Protein AF-A0A0K9NJA9-F1 (afdb_monomer)

Structure (mmCIF, N/CA/C/O backbone):
data_AF-A0A0K9NJA9-F1
#
_entry.id   AF-A0A0K9NJA9-F1
#
loop_
_atom_site.group_PDB
_atom_site.id
_atom_site.type_symbol
_atom_site.label_atom_id
_atom_site.label_alt_id
_atom_site.label_comp_id
_atom_site.label_asym_id
_atom_site.label_entity_id
_atom_site.label_seq_id
_atom_site.pdbx_PDB_ins_code
_atom_site.Cartn_x
_atom_site.Cartn_y
_atom_site.Cartn_z
_atom_site.occupancy
_atom_site.B_iso_or_equiv
_atom_site.auth_seq_id
_atom_site.auth_comp_id
_atom_site.auth_asym_id
_atom_site.auth_atom_id
_atom_site.pdbx_PDB_model_num
ATOM 1 N N . MET A 1 1 ? 0.385 14.399 16.632 1.00 51.75 1 MET A N 1
ATOM 2 C CA . MET A 1 1 ? -0.435 15.074 15.600 1.00 51.75 1 MET A CA 1
ATOM 3 C C . MET A 1 1 ? -1.675 15.641 16.287 1.00 51.75 1 MET A C 1
ATOM 5 O O . MET A 1 1 ? -1.701 15.601 17.508 1.00 51.75 1 MET A O 1
ATOM 9 N N . LYS A 1 2 ? -2.602 16.281 15.565 1.00 57.72 2 LYS A N 1
ATOM 10 C CA . LYS A 1 2 ? -3.896 16.714 16.110 1.00 57.72 2 LYS A CA 1
ATOM 11 C C . LYS A 1 2 ? -4.986 15.968 15.336 1.00 57.72 2 LYS A C 1
ATOM 13 O O . LYS A 1 2 ? -5.328 16.394 14.236 1.00 57.72 2 LYS A O 1
ATOM 18 N N . TRP A 1 3 ? -5.529 14.876 15.873 1.00 59.22 3 TRP A N 1
ATOM 19 C CA . TRP A 1 3 ? -6.665 14.111 15.334 1.00 59.22 3 TRP A CA 1
ATOM 20 C C . TRP A 1 3 ? -7.877 15.009 15.048 1.00 59.22 3 TRP A C 1
ATOM 22 O O . TRP A 1 3 ? -8.711 14.702 14.203 1.00 59.22 3 TRP A O 1
ATOM 32 N N . THR A 1 4 ? -7.969 16.162 15.714 1.00 55.16 4 THR A N 1
ATOM 33 C CA . THR A 1 4 ? -8.964 17.201 15.414 1.00 55.16 4 THR A CA 1
ATOM 34 C C . THR A 1 4 ? -8.813 17.800 14.014 1.00 55.16 4 THR A C 1
ATOM 36 O O . THR A 1 4 ? -9.823 18.066 13.370 1.00 55.16 4 THR A O 1
ATOM 39 N N . ALA A 1 5 ? -7.587 17.962 13.507 1.00 64.50 5 ALA A N 1
ATOM 40 C CA . ALA A 1 5 ? -7.340 18.395 12.132 1.00 64.50 5 ALA A CA 1
ATOM 41 C C . ALA A 1 5 ? -7.709 17.298 11.124 1.00 64.50 5 ALA A C 1
ATOM 43 O O . ALA A 1 5 ? -8.231 17.604 10.063 1.00 64.50 5 ALA A O 1
ATOM 44 N N . LEU A 1 6 ? -7.515 16.030 11.489 1.00 57.69 6 LEU A N 1
ATOM 45 C CA . LEU A 1 6 ? -7.883 14.878 10.666 1.00 57.69 6 LEU A CA 1
ATOM 46 C C . LEU A 1 6 ? -9.401 14.713 10.558 1.00 57.69 6 LEU A C 1
ATOM 48 O O . LEU A 1 6 ? -9.909 14.555 9.459 1.00 57.69 6 LEU A O 1
ATOM 52 N N . LEU A 1 7 ? -10.150 14.825 11.661 1.00 63.78 7 LEU A N 1
ATOM 53 C CA . LEU A 1 7 ? -11.620 14.827 11.602 1.00 63.78 7 LEU A CA 1
ATOM 54 C C . LEU A 1 7 ? -12.170 16.030 10.822 1.00 63.78 7 LEU A C 1
ATOM 56 O O . LEU A 1 7 ? -13.222 15.934 10.191 1.00 63.78 7 LEU A O 1
ATOM 60 N N . LYS A 1 8 ? -11.463 17.164 10.864 1.00 67.06 8 LYS A N 1
ATOM 61 C CA . LYS A 1 8 ? -11.798 18.337 10.058 1.00 67.06 8 LYS A CA 1
ATOM 62 C C . LYS A 1 8 ? -11.533 18.087 8.568 1.00 67.06 8 LYS A C 1
ATOM 64 O O . LYS A 1 8 ? -12.418 18.374 7.772 1.00 67.06 8 LYS A O 1
ATOM 69 N N . ASP A 1 9 ? -10.390 17.498 8.220 1.00 54.97 9 ASP A N 1
ATOM 70 C CA . ASP A 1 9 ? -10.035 17.110 6.846 1.00 54.97 9 ASP A CA 1
ATOM 71 C C . ASP A 1 9 ? -11.007 16.062 6.288 1.00 54.97 9 ASP A C 1
ATOM 73 O O . ASP A 1 9 ? -11.453 16.192 5.156 1.00 54.97 9 ASP A O 1
ATOM 77 N N . ILE A 1 10 ? -11.453 15.105 7.118 1.00 60.22 10 ILE A N 1
ATOM 78 C CA . ILE A 1 10 ? -12.576 14.212 6.790 1.00 60.22 10 ILE A CA 1
ATOM 79 C C . ILE A 1 10 ? -13.780 15.070 6.420 1.00 60.22 10 ILE A C 1
ATOM 81 O O . ILE A 1 10 ? -14.223 15.042 5.283 1.00 60.22 10 ILE A O 1
ATOM 85 N N . LYS A 1 11 ? -14.283 15.903 7.334 1.00 58.34 11 LYS A N 1
ATOM 86 C CA . LYS A 1 11 ? -15.498 16.694 7.093 1.00 58.34 11 LYS A CA 1
ATOM 87 C C . LYS A 1 11 ? -15.419 17.581 5.838 1.00 58.34 11 LYS A C 1
ATOM 89 O O . LYS A 1 11 ? -16.437 17.754 5.172 1.00 58.34 11 LYS A O 1
ATOM 94 N N . GLU A 1 12 ? -14.247 18.132 5.530 1.00 61.47 12 GLU A N 1
ATOM 95 C CA . GLU A 1 12 ? -14.009 18.974 4.350 1.00 61.47 12 GLU A CA 1
ATOM 96 C C . GLU A 1 12 ? -13.893 18.153 3.055 1.00 61.47 12 GLU A C 1
ATOM 98 O O . GLU A 1 12 ? -14.432 18.573 2.032 1.00 61.47 12 GLU A O 1
ATOM 103 N N . LYS A 1 13 ? -13.285 16.961 3.098 1.00 47.88 13 LYS A N 1
ATOM 104 C CA . LYS A 1 13 ? -13.174 16.058 1.942 1.00 47.88 13 LYS A CA 1
ATOM 105 C C . LYS A 1 13 ? -14.438 15.231 1.670 1.00 47.88 13 LYS A C 1
ATOM 107 O O . LYS A 1 13 ? -14.650 14.865 0.520 1.00 47.88 13 LYS A O 1
ATOM 112 N N . VAL A 1 14 ? -15.302 14.968 2.666 1.00 55.50 14 VAL A N 1
ATOM 113 C CA . VAL A 1 14 ? -16.508 14.118 2.491 1.00 55.50 14 VAL A CA 1
ATOM 114 C C . VAL A 1 14 ? -17.810 14.860 2.151 1.00 55.50 14 VAL A C 1
ATOM 116 O O . VAL A 1 14 ? -18.866 14.236 2.137 1.00 55.50 14 VAL A O 1
ATOM 119 N N . GLY A 1 15 ? -17.795 16.168 1.872 1.00 47.62 15 GLY A N 1
ATOM 120 C CA . GLY A 1 15 ? -18.947 16.851 1.256 1.00 47.62 15 GLY A CA 1
ATOM 121 C C . GLY A 1 15 ? -20.317 16.627 1.926 1.00 47.62 15 GLY A C 1
ATOM 122 O O . GLY A 1 15 ? -21.329 16.544 1.233 1.00 47.62 15 GLY A O 1
ATOM 123 N N . LEU A 1 16 ? -20.388 16.533 3.259 1.00 38.56 16 LEU A N 1
ATOM 124 C CA . LEU A 1 16 ? -21.663 16.416 3.978 1.00 38.56 16 LEU A CA 1
ATOM 125 C C . LEU A 1 16 ? -22.345 17.790 4.052 1.00 38.56 16 LEU A C 1
ATOM 127 O O . LEU A 1 16 ? -22.215 18.517 5.039 1.00 38.56 16 LEU A O 1
ATOM 131 N N . THR A 1 17 ? -23.065 18.168 2.995 1.00 38.00 17 THR A N 1
ATOM 132 C CA . THR A 1 17 ? -24.038 19.267 3.077 1.00 38.00 17 THR A CA 1
ATOM 133 C C . THR A 1 17 ? -25.333 18.764 3.729 1.00 38.00 17 THR A C 1
ATOM 135 O O . THR A 1 17 ? -25.763 17.645 3.444 1.00 38.00 17 THR A O 1
ATOM 138 N N . PRO A 1 18 ? -25.984 19.547 4.612 1.00 37.72 18 PRO A N 1
ATOM 139 C CA . PRO A 1 18 ? -27.274 19.167 5.174 1.00 37.72 18 PRO A CA 1
ATOM 140 C C . PRO A 1 18 ? -28.340 19.236 4.075 1.00 37.72 18 PRO A C 1
ATOM 142 O O . PRO A 1 18 ? -28.613 20.314 3.546 1.00 37.72 18 PRO A O 1
ATOM 145 N N . ILE A 1 19 ? -28.958 18.103 3.741 1.00 30.98 19 ILE A N 1
ATOM 146 C CA . ILE A 1 19 ? -30.147 18.082 2.885 1.00 30.98 19 ILE A CA 1
ATOM 147 C C . ILE A 1 19 ? -31.301 18.696 3.682 1.00 30.98 19 ILE A C 1
ATOM 149 O O . ILE A 1 19 ? -31.795 18.114 4.648 1.00 30.98 19 ILE A O 1
ATOM 153 N N . GLN A 1 20 ? -31.717 19.896 3.278 1.00 29.89 20 GLN A N 1
ATOM 154 C CA . GLN A 1 20 ? -33.009 20.459 3.648 1.00 29.89 20 GLN A CA 1
ATOM 155 C C . GLN A 1 20 ? -34.121 19.648 2.978 1.00 29.89 20 GLN A C 1
ATOM 157 O O . GLN A 1 20 ? -34.153 19.475 1.762 1.00 29.89 20 GLN A O 1
ATOM 162 N N . SER A 1 21 ? -35.035 19.163 3.809 1.00 34.44 21 SER A N 1
ATOM 163 C CA . SER A 1 21 ? -36.308 18.555 3.440 1.00 34.44 21 SER A CA 1
ATOM 164 C C . SER A 1 21 ? -37.180 19.507 2.621 1.00 34.44 21 SER A C 1
ATOM 166 O O . SER A 1 21 ? -37.441 20.616 3.082 1.00 34.44 21 SER A O 1
ATOM 168 N N . ASN A 1 22 ? -37.731 19.030 1.505 1.00 30.08 22 ASN A N 1
ATOM 169 C CA . ASN A 1 22 ? -39.020 19.494 1.000 1.00 30.08 22 ASN A CA 1
ATOM 170 C C . ASN A 1 22 ? -39.830 18.297 0.487 1.00 30.08 22 ASN A C 1
ATOM 172 O O . ASN A 1 22 ? -39.355 17.503 -0.323 1.00 30.08 22 ASN A O 1
ATOM 176 N N . ASN A 1 23 ? -41.036 18.180 1.041 1.00 34.47 23 ASN A N 1
ATOM 177 C CA . ASN A 1 23 ? -42.095 17.261 0.645 1.00 34.47 23 ASN A CA 1
ATOM 178 C C . ASN A 1 23 ? -42.523 17.513 -0.803 1.00 34.47 23 ASN A C 1
ATOM 180 O O . ASN A 1 23 ? -42.615 18.668 -1.200 1.00 34.47 23 ASN A O 1
ATOM 184 N N . ASP A 1 24 ? -42.927 16.455 -1.507 1.00 29.47 24 ASP A N 1
ATOM 185 C CA . ASP A 1 24 ? -44.230 16.466 -2.171 1.00 29.47 24 ASP A CA 1
ATOM 186 C C . ASP A 1 24 ? -44.765 15.050 -2.418 1.00 29.47 24 ASP A C 1
ATOM 188 O O . ASP A 1 24 ? -44.066 14.117 -2.810 1.00 29.47 24 ASP A O 1
ATOM 192 N N . SER A 1 25 ? -46.047 14.915 -2.108 1.00 35.53 25 SER A N 1
ATOM 193 C CA . SER A 1 25 ? -46.886 13.726 -2.163 1.00 35.53 25 SER A CA 1
ATOM 194 C C . SER A 1 25 ? -47.435 13.455 -3.564 1.00 35.53 25 SER A C 1
ATOM 196 O O . SER A 1 25 ? -47.916 14.377 -4.216 1.00 35.53 25 SER A O 1
ATOM 198 N N . SER A 1 26 ? -47.538 12.183 -3.962 1.00 30.38 26 SER A N 1
ATOM 199 C CA . SER A 1 26 ? -48.657 11.714 -4.794 1.00 30.38 26 SER A CA 1
ATOM 200 C C . SER A 1 26 ? -48.883 10.199 -4.675 1.00 30.38 26 SER A C 1
ATOM 202 O O . SER A 1 26 ? -47.992 9.413 -4.371 1.00 30.38 26 SER A O 1
ATOM 204 N N . THR A 1 27 ? -50.154 9.849 -4.824 1.00 32.22 27 THR A N 1
ATOM 205 C CA . THR A 1 27 ? -50.884 8.617 -4.502 1.00 32.22 27 THR A CA 1
ATOM 206 C C . THR A 1 27 ? -50.794 7.485 -5.545 1.00 32.22 27 THR A C 1
ATOM 208 O O . THR A 1 27 ? -50.797 7.763 -6.737 1.00 32.22 27 THR A O 1
ATOM 211 N N . SER A 1 28 ? -50.806 6.235 -5.038 1.00 29.94 28 SER A N 1
ATOM 212 C CA . SER A 1 28 ? -51.412 4.930 -5.457 1.00 29.94 28 SER A CA 1
ATOM 213 C C . SER A 1 28 ? -52.214 4.820 -6.789 1.00 29.94 28 SER A C 1
ATOM 215 O O . SER A 1 28 ? -52.764 5.840 -7.192 1.00 29.94 28 SER A O 1
ATOM 217 N N . PRO A 1 29 ? -52.471 3.615 -7.401 1.00 42.88 29 PRO A N 1
ATOM 218 C CA . PRO A 1 29 ? -52.704 2.326 -6.707 1.00 42.88 29 PRO A CA 1
ATOM 219 C C . PRO A 1 29 ? -52.379 0.963 -7.409 1.00 42.88 29 PRO A C 1
ATOM 221 O O . PRO A 1 29 ? -52.179 0.858 -8.612 1.00 42.88 29 PRO A O 1
ATOM 224 N N . SER A 1 30 ? -52.377 -0.075 -6.554 1.00 33.09 30 SER A N 1
ATOM 225 C CA . SER A 1 30 ? -52.803 -1.495 -6.671 1.00 33.09 30 SER A CA 1
ATOM 226 C C . SER A 1 30 ? -52.634 -2.342 -7.951 1.00 33.09 30 SER A C 1
ATOM 228 O O . SER A 1 30 ? -53.058 -1.987 -9.043 1.00 33.09 30 SER A O 1
ATOM 230 N N . SER A 1 31 ? -52.242 -3.612 -7.741 1.00 28.95 31 SER A N 1
ATOM 231 C CA . SER A 1 31 ? -52.915 -4.787 -8.333 1.00 28.95 31 SER A CA 1
ATOM 232 C C . SER A 1 31 ? -52.654 -6.073 -7.536 1.00 28.95 31 SER A C 1
ATOM 234 O O . SER A 1 31 ? -51.544 -6.353 -7.094 1.00 28.95 31 SER A O 1
ATOM 236 N N . HIS A 1 32 ? -53.736 -6.821 -7.327 1.00 29.02 32 HIS A N 1
ATOM 237 C CA . HIS A 1 32 ? -53.845 -8.083 -6.602 1.00 29.02 32 HIS A CA 1
ATOM 238 C C . HIS A 1 32 ? -53.300 -9.287 -7.386 1.00 29.02 32 HIS A C 1
ATOM 240 O O . HIS A 1 32 ? -53.475 -9.362 -8.596 1.00 29.02 32 HIS A O 1
ATOM 246 N N . SER A 1 33 ? -52.849 -10.320 -6.667 1.00 28.55 33 SER A N 1
ATOM 247 C CA . SER A 1 33 ? -53.253 -11.700 -6.965 1.00 28.55 33 SER A CA 1
ATOM 248 C C . SER A 1 33 ? -53.185 -12.562 -5.702 1.00 28.55 33 SER A C 1
ATOM 250 O O . SER A 1 33 ? -52.136 -12.708 -5.081 1.00 28.55 33 SER A O 1
ATOM 252 N N . ARG A 1 34 ? -54.348 -13.091 -5.310 1.00 28.97 34 ARG A N 1
ATOM 253 C CA . ARG A 1 34 ? -54.538 -14.182 -4.350 1.00 28.97 34 ARG A CA 1
ATOM 254 C C . ARG A 1 34 ? -54.787 -15.450 -5.161 1.00 28.97 34 ARG A C 1
ATOM 256 O O . ARG A 1 34 ? -55.648 -15.411 -6.032 1.00 28.97 34 ARG A O 1
ATOM 263 N N . TYR A 1 35 ? -54.177 -16.567 -4.770 1.00 27.66 35 TYR A N 1
ATOM 264 C CA . TYR A 1 35 ? -54.798 -17.886 -4.908 1.00 27.66 35 TYR A CA 1
ATOM 265 C C . TYR A 1 35 ? -54.587 -18.715 -3.630 1.00 27.66 35 TYR A C 1
ATOM 267 O O . TYR A 1 35 ? -53.470 -18.938 -3.177 1.00 27.66 35 TYR A O 1
ATOM 275 N N . LEU A 1 36 ? -55.736 -19.076 -3.055 1.00 28.91 36 LEU A N 1
ATOM 276 C CA . LEU A 1 36 ? -56.057 -20.131 -2.080 1.00 28.91 36 LEU A CA 1
ATOM 277 C C . LEU A 1 36 ? -55.869 -21.524 -2.760 1.00 28.91 36 LEU A C 1
ATOM 279 O O . LEU A 1 36 ? -55.784 -21.555 -3.983 1.00 28.91 36 LEU A O 1
ATOM 283 N N . ASN A 1 37 ? -55.861 -22.723 -2.157 1.00 30.53 37 ASN A N 1
ATOM 284 C CA . ASN A 1 37 ? -56.282 -23.246 -0.851 1.00 30.53 37 ASN A CA 1
ATOM 285 C C . ASN A 1 37 ? -55.877 -24.742 -0.710 1.00 30.53 37 ASN A C 1
ATOM 287 O O . ASN A 1 37 ? -55.568 -25.384 -1.712 1.00 30.53 37 ASN A O 1
ATOM 291 N N . SER A 1 38 ? -56.118 -25.279 0.500 1.00 29.53 38 SER A N 1
ATOM 292 C CA . SER A 1 38 ? -56.424 -26.685 0.878 1.00 29.53 38 SER A CA 1
ATOM 293 C C . SER A 1 38 ? -55.252 -27.643 1.173 1.00 29.53 38 SER A C 1
ATOM 295 O O . SER A 1 38 ? -54.275 -27.669 0.443 1.00 29.53 38 SER A O 1
ATOM 297 N N . ALA A 1 39 ? -55.285 -28.495 2.211 1.00 28.81 39 ALA A N 1
ATOM 298 C CA . ALA A 1 39 ? -56.403 -29.002 3.018 1.00 28.81 39 ALA A CA 1
ATOM 299 C C . ALA A 1 39 ? -55.995 -29.345 4.474 1.00 28.81 39 ALA A C 1
ATOM 301 O O . ALA A 1 39 ? -54.827 -29.578 4.777 1.00 28.81 39 ALA A O 1
ATOM 302 N N . GLU A 1 40 ? -57.010 -29.377 5.338 1.00 29.11 40 GLU A N 1
ATOM 303 C CA . GLU A 1 40 ? -57.030 -29.679 6.774 1.00 29.11 40 GLU A CA 1
ATOM 304 C C . GLU A 1 40 ? -56.909 -31.182 7.106 1.00 29.11 40 GLU A C 1
ATOM 306 O O . GLU A 1 40 ? -57.255 -32.029 6.283 1.00 29.11 40 GLU A O 1
ATOM 311 N N . GLY A 1 41 ? -56.584 -31.499 8.373 1.00 28.47 41 GLY A N 1
ATOM 312 C CA . GLY A 1 41 ? -57.209 -32.645 9.053 1.00 28.47 41 GLY A CA 1
ATOM 313 C C . GLY A 1 41 ? -56.447 -33.323 10.208 1.00 28.47 41 GLY A C 1
ATOM 314 O O . GLY A 1 41 ? -55.691 -34.242 9.941 1.00 28.47 41 GLY A O 1
ATOM 315 N N . VAL A 1 42 ? -56.737 -32.901 11.459 1.00 30.95 42 VAL A N 1
ATOM 316 C CA . VAL A 1 42 ? -56.987 -33.682 12.719 1.00 30.95 42 VAL A CA 1
ATOM 317 C C . VAL A 1 42 ? -56.021 -34.839 13.101 1.00 30.95 42 VAL A C 1
ATOM 319 O O . VAL A 1 42 ? -55.792 -35.729 12.303 1.00 30.95 42 VAL A O 1
ATOM 322 N N . GLY A 1 43 ? -55.494 -35.047 14.320 1.00 26.83 43 GLY A N 1
ATOM 323 C CA . GLY A 1 43 ? -55.633 -34.468 15.661 1.00 26.83 43 GLY A CA 1
ATOM 324 C C . GLY A 1 43 ? -55.079 -35.441 16.745 1.00 26.83 43 GLY A C 1
ATOM 325 O O . GLY A 1 43 ? -54.904 -36.622 16.475 1.00 26.83 43 GLY A O 1
ATOM 326 N N . ILE A 1 44 ? -54.918 -34.924 17.977 1.00 29.08 44 ILE A N 1
ATOM 327 C CA . ILE A 1 44 ? -55.015 -35.596 19.305 1.00 29.08 44 ILE A CA 1
ATOM 328 C C . ILE A 1 44 ? -53.751 -36.223 19.990 1.00 29.08 44 ILE A C 1
ATOM 330 O O . ILE A 1 44 ? -53.202 -37.230 19.567 1.00 29.08 44 ILE A O 1
ATOM 334 N N . SER A 1 45 ? -53.439 -35.611 21.154 1.00 29.09 45 SER A N 1
ATOM 335 C CA . SER A 1 45 ? -52.932 -36.084 22.476 1.00 29.09 45 SER A CA 1
ATOM 336 C C . SER A 1 45 ? -51.498 -36.604 22.743 1.00 29.09 45 SER A C 1
ATOM 338 O O . SER A 1 45 ? -51.128 -37.699 22.340 1.00 29.09 45 SER A O 1
ATOM 340 N N . SER A 1 46 ? -50.811 -35.832 23.604 1.00 31.09 46 SER A N 1
ATOM 341 C CA . SER A 1 46 ? -50.129 -36.164 24.883 1.00 31.09 46 SER A CA 1
ATOM 342 C C . SER A 1 46 ? -49.163 -37.357 25.007 1.00 31.09 46 SER A C 1
ATOM 344 O O . SER A 1 46 ? -49.600 -38.499 24.968 1.00 31.09 46 SER A O 1
ATOM 346 N N . ALA A 1 47 ? -47.910 -37.081 25.404 1.00 28.06 47 ALA A N 1
ATOM 347 C CA . ALA A 1 47 ? -47.245 -37.684 26.577 1.00 28.06 47 ALA A CA 1
ATOM 348 C C . ALA A 1 47 ? -45.852 -37.065 26.815 1.00 28.06 47 ALA A C 1
ATOM 350 O O . ALA A 1 47 ? -45.091 -36.813 25.885 1.00 28.06 47 ALA A O 1
ATOM 351 N N . GLU A 1 48 ? -45.551 -36.829 28.089 1.00 33.94 48 GLU A N 1
ATOM 352 C CA . GLU A 1 48 ? -44.274 -36.382 28.646 1.00 33.94 48 GLU A CA 1
ATOM 353 C C . GLU A 1 48 ? -43.137 -37.367 28.341 1.00 33.94 48 GLU A C 1
ATOM 355 O O . GLU A 1 48 ? -43.330 -38.578 28.434 1.00 33.94 48 GLU A O 1
ATOM 360 N N . SER A 1 49 ? -41.927 -36.858 28.088 1.00 28.94 49 SER A N 1
ATOM 361 C CA . SER A 1 49 ? -40.679 -37.470 28.568 1.00 28.94 49 SER A CA 1
ATOM 362 C C . SER A 1 49 ? -39.517 -36.489 28.447 1.00 28.94 49 SER A C 1
ATOM 364 O O . SER A 1 49 ? -39.109 -36.076 27.364 1.00 28.94 49 SER A O 1
ATOM 366 N N . SER A 1 50 ? -39.005 -36.121 29.615 1.00 36.06 50 SER A N 1
ATOM 367 C CA . SER A 1 50 ? -37.748 -35.425 29.844 1.00 36.06 50 SER A CA 1
ATOM 368 C C . SER A 1 50 ? -36.547 -36.166 29.246 1.00 36.06 50 SER A C 1
ATOM 370 O O . SER A 1 50 ? -36.573 -37.381 29.069 1.00 36.06 50 SER A O 1
ATOM 372 N N . SER A 1 51 ? -35.450 -35.415 29.115 1.00 34.06 51 SER A N 1
ATOM 373 C CA . SER A 1 51 ? -34.059 -35.826 28.854 1.00 34.06 51 SER A CA 1
ATOM 374 C C . SER A 1 51 ? -33.605 -35.851 27.388 1.00 34.06 51 SER A C 1
ATOM 376 O O . SER A 1 51 ? -33.725 -36.847 26.693 1.00 34.06 51 SER A O 1
ATOM 378 N N . GLN A 1 52 ? -32.999 -34.736 26.959 1.00 33.34 52 GLN A N 1
ATOM 379 C CA . GLN A 1 52 ? -31.664 -34.690 26.332 1.00 33.34 52 GLN A CA 1
ATOM 380 C C . GLN A 1 52 ? -31.274 -33.226 26.040 1.00 33.34 52 GLN A C 1
ATOM 382 O O . GLN A 1 52 ? -31.183 -32.777 24.904 1.00 33.34 52 GLN A O 1
ATOM 387 N N . PHE A 1 53 ? -31.032 -32.453 27.104 1.00 40.53 53 PHE A N 1
ATOM 388 C CA . PHE A 1 53 ? -30.250 -31.215 27.024 1.00 40.53 53 PHE A CA 1
ATOM 389 C C . PHE A 1 53 ? -28.771 -31.571 27.201 1.00 40.53 53 PHE A C 1
ATOM 391 O O . PHE A 1 53 ? -28.258 -31.552 28.314 1.00 40.53 53 PHE A O 1
ATOM 398 N N . ALA A 1 54 ? -28.094 -31.945 26.119 1.00 39.53 54 ALA A N 1
ATOM 399 C CA . ALA A 1 54 ? -26.632 -32.010 26.066 1.00 39.53 54 ALA A CA 1
ATOM 400 C C . ALA A 1 54 ? -26.194 -32.067 24.597 1.00 39.53 54 ALA A C 1
ATOM 402 O O . ALA A 1 54 ? -25.959 -33.139 24.050 1.00 39.53 54 ALA A O 1
ATOM 403 N N . GLY A 1 55 ? -26.144 -30.912 23.931 1.00 39.09 55 GLY A N 1
ATOM 404 C CA . GLY A 1 55 ? -25.668 -30.854 22.543 1.00 39.09 55 GLY A CA 1
ATOM 405 C C . GLY A 1 55 ? -25.667 -29.482 21.865 1.00 39.09 55 GLY A C 1
ATOM 406 O O . GLY A 1 55 ? -25.030 -29.343 20.832 1.00 39.09 55 GLY A O 1
ATOM 407 N N . GLN A 1 56 ? -26.325 -28.459 22.427 1.00 41.75 56 GLN A N 1
ATOM 408 C CA . GLN A 1 56 ? -26.479 -27.143 21.771 1.00 41.75 56 GLN A CA 1
ATOM 409 C C . GLN A 1 56 ? -25.727 -25.974 22.440 1.00 41.75 56 GLN A C 1
ATOM 411 O O . GLN A 1 56 ? -25.903 -24.821 22.055 1.00 41.75 56 GLN A O 1
ATOM 416 N N . SER A 1 57 ? -24.874 -26.214 23.440 1.00 43.41 57 SER A N 1
ATOM 417 C CA . SER A 1 57 ? -24.231 -25.119 24.190 1.00 43.41 57 SER A CA 1
ATOM 418 C C . SER A 1 57 ? -23.039 -24.463 23.477 1.00 43.41 57 SER A C 1
ATOM 420 O O . SER A 1 57 ? -22.668 -23.344 23.833 1.00 43.41 57 SER A O 1
ATOM 422 N N . SER A 1 58 ? -22.451 -25.107 22.467 1.00 51.44 58 SER A N 1
ATOM 423 C CA . SER A 1 58 ? -21.244 -24.611 21.787 1.00 51.44 58 SER A CA 1
ATOM 424 C C . SER A 1 58 ? -21.525 -23.400 20.889 1.00 51.44 58 SER A C 1
ATOM 426 O O . SER A 1 58 ? -20.851 -22.383 21.018 1.00 51.44 58 SER A O 1
ATOM 428 N N . ASP A 1 59 ? -22.569 -23.457 20.055 1.00 51.75 59 ASP A N 1
ATOM 429 C CA . ASP A 1 59 ? -22.893 -22.373 19.109 1.00 51.75 59 ASP A CA 1
ATOM 430 C C . ASP A 1 59 ? -23.443 -21.124 19.807 1.00 51.75 59 ASP A C 1
ATOM 432 O O . ASP A 1 59 ? -23.106 -19.997 19.450 1.00 51.75 59 ASP A O 1
ATOM 436 N N . SER A 1 60 ? -24.238 -21.307 20.867 1.00 54.59 60 SER A N 1
ATOM 437 C CA . SER A 1 60 ? -24.841 -20.186 21.605 1.00 54.59 60 SER A CA 1
ATOM 438 C C . SER A 1 60 ? -23.821 -19.313 22.351 1.00 54.59 60 SER A C 1
ATOM 440 O O . SER A 1 60 ? -24.076 -18.131 22.590 1.00 54.59 60 SER A O 1
ATOM 442 N N . SER A 1 61 ? -22.673 -19.885 22.730 1.00 61.66 61 SER A N 1
ATOM 443 C CA . SER A 1 61 ? -21.613 -19.174 23.455 1.00 61.66 61 SER A CA 1
ATOM 444 C C . SER A 1 61 ? -20.678 -18.419 22.510 1.00 61.66 61 SER A C 1
ATOM 446 O O . SER A 1 61 ? -20.273 -17.301 22.828 1.00 61.66 61 SER A O 1
ATOM 448 N N . TYR A 1 62 ? -20.411 -18.983 21.329 1.00 63.00 62 TYR A N 1
ATOM 449 C CA . TYR A 1 62 ? -19.633 -18.339 20.273 1.00 63.00 62 TYR A CA 1
ATOM 450 C C . TYR A 1 62 ? -20.364 -17.131 19.674 1.00 63.00 62 TYR A C 1
ATOM 452 O O . TYR A 1 62 ? -19.800 -16.038 19.622 1.00 63.00 62 TYR A O 1
ATOM 460 N N . GLU A 1 63 ? -21.642 -17.293 19.309 1.00 65.88 63 GLU A N 1
ATOM 461 C CA . GLU A 1 63 ? -22.483 -16.192 18.820 1.00 65.88 63 GLU A CA 1
ATOM 462 C C . GLU A 1 63 ? -22.560 -15.063 19.860 1.00 65.88 63 GLU A C 1
ATOM 464 O O . GLU A 1 63 ? -22.308 -13.906 19.533 1.00 65.88 63 GLU A O 1
ATOM 469 N N . ARG A 1 64 ? -22.802 -15.388 21.140 1.00 65.75 64 ARG A N 1
ATOM 470 C CA . ARG A 1 64 ? -22.845 -14.397 22.231 1.00 65.75 64 ARG A CA 1
ATOM 471 C C . ARG A 1 64 ? -21.531 -13.622 22.377 1.00 65.75 64 ARG A C 1
ATOM 473 O O . ARG A 1 64 ? -21.566 -12.398 22.427 1.00 65.75 64 ARG A O 1
ATOM 480 N N . GLY A 1 65 ? -20.387 -14.309 22.390 1.00 73.06 65 GLY A N 1
ATOM 481 C CA . GLY A 1 65 ? -19.077 -13.654 22.502 1.00 73.06 65 GLY A CA 1
ATOM 482 C C . GLY A 1 65 ? -18.739 -12.751 21.309 1.00 73.06 65 GLY A C 1
ATOM 483 O O . GLY A 1 65 ? -18.048 -11.738 21.462 1.00 73.06 65 GLY A O 1
ATOM 484 N N . LYS A 1 66 ? -19.265 -13.078 20.123 1.00 77.12 66 LYS A N 1
ATOM 485 C CA . LYS A 1 66 ? -19.164 -12.228 18.937 1.00 77.12 66 LYS A CA 1
ATOM 486 C C . LYS A 1 66 ? -20.029 -10.971 19.060 1.00 77.12 66 LYS A C 1
ATOM 488 O O . LYS A 1 66 ? -19.511 -9.881 18.828 1.00 77.12 66 LYS A O 1
ATOM 493 N N . TYR A 1 67 ? -21.293 -11.096 19.476 1.00 79.62 67 TYR A N 1
ATOM 494 C CA . TYR A 1 67 ? -22.163 -9.935 19.722 1.00 79.62 67 TYR A CA 1
ATOM 495 C C . TYR A 1 67 ? -21.564 -8.980 20.760 1.00 79.62 67 TYR A C 1
ATOM 497 O O . TYR A 1 67 ? -21.581 -7.767 20.551 1.00 79.62 67 TYR A O 1
ATOM 505 N N . ASP A 1 68 ? -20.980 -9.515 21.836 1.00 86.62 68 ASP A N 1
ATOM 506 C CA . ASP A 1 68 ? -20.311 -8.708 22.862 1.00 86.62 68 ASP A CA 1
ATOM 507 C C . ASP A 1 68 ? -19.111 -7.940 22.273 1.00 86.62 68 ASP A C 1
ATOM 509 O O . ASP A 1 68 ? -18.941 -6.747 22.525 1.00 86.62 68 ASP A O 1
ATOM 513 N N . SER A 1 69 ? -18.328 -8.587 21.401 1.00 90.12 69 SER A N 1
ATOM 514 C CA . SER A 1 69 ? -17.193 -7.954 20.714 1.00 90.12 69 SER A CA 1
ATOM 515 C C . SER A 1 69 ? -17.636 -6.876 19.714 1.00 90.12 69 SER A C 1
ATOM 517 O O . SER A 1 69 ? -17.032 -5.808 19.654 1.00 90.12 69 SER A O 1
ATOM 519 N N . GLU A 1 70 ? -18.704 -7.102 18.944 1.00 93.19 70 GLU A N 1
ATOM 520 C CA . GLU A 1 70 ? -19.265 -6.082 18.043 1.00 93.19 70 GLU A CA 1
ATOM 521 C C . GLU A 1 70 ? -19.810 -4.871 18.817 1.00 93.19 70 GLU A C 1
ATOM 523 O O . GLU A 1 70 ? -19.641 -3.724 18.389 1.00 93.19 70 GLU A O 1
ATOM 528 N N . PHE A 1 71 ? -20.441 -5.108 19.969 1.00 93.06 71 PHE A N 1
ATOM 529 C CA . PHE A 1 71 ? -20.923 -4.047 20.849 1.00 93.06 71 PHE A CA 1
ATOM 530 C C . PHE A 1 71 ? -19.768 -3.229 21.440 1.00 93.06 71 PHE A C 1
ATOM 532 O O . PHE A 1 71 ? -19.794 -1.996 21.379 1.00 93.06 71 PHE A O 1
ATOM 539 N N . ASP A 1 72 ? -18.731 -3.894 21.956 1.00 95.50 72 ASP A N 1
ATOM 540 C CA . ASP A 1 72 ? -17.538 -3.226 22.479 1.00 95.50 72 ASP A CA 1
ATOM 541 C C . ASP A 1 72 ? -16.829 -2.409 21.394 1.00 95.50 72 ASP A C 1
ATOM 543 O O . ASP A 1 72 ? -16.432 -1.269 21.653 1.00 95.50 72 ASP A O 1
ATOM 547 N N . PHE A 1 73 ? -16.725 -2.942 20.170 1.00 97.00 73 PHE A N 1
ATOM 548 C CA . PHE A 1 73 ? -16.201 -2.193 19.030 1.00 97.00 73 PHE A CA 1
ATOM 549 C C . PHE A 1 73 ? -16.985 -0.891 18.833 1.00 97.00 73 PHE A C 1
ATOM 551 O O . PHE A 1 73 ? -16.387 0.185 18.785 1.00 97.00 73 PHE A O 1
ATOM 558 N N . LYS A 1 74 ? -18.322 -0.972 18.755 1.00 96.12 74 LYS A N 1
ATOM 559 C CA . LYS A 1 74 ? -19.181 0.201 18.528 1.00 96.12 74 LYS A CA 1
ATOM 560 C C . LYS A 1 74 ? -19.019 1.228 19.644 1.00 96.12 74 LYS A C 1
ATOM 562 O O . LYS A 1 74 ? -18.908 2.414 19.351 1.00 96.12 74 LYS A O 1
ATOM 567 N N . ARG A 1 75 ? -18.920 0.789 20.904 1.00 97.06 75 ARG A N 1
ATOM 568 C CA . ARG A 1 75 ? -18.664 1.683 22.043 1.00 97.06 75 ARG A CA 1
ATOM 569 C C . ARG A 1 75 ? -17.366 2.473 21.863 1.00 97.06 75 ARG A C 1
ATOM 571 O O . ARG A 1 75 ? -17.397 3.697 21.945 1.00 97.06 75 ARG A O 1
ATOM 578 N N . PHE A 1 76 ? -16.244 1.797 21.609 1.00 97.12 76 PHE A N 1
ATOM 579 C CA . PHE A 1 76 ? -14.946 2.469 21.467 1.00 97.12 76 PHE A CA 1
ATOM 580 C C . PHE A 1 76 ? -14.857 3.323 20.201 1.00 97.12 76 PHE A C 1
ATOM 582 O O . PHE A 1 76 ? -14.237 4.386 20.212 1.00 97.12 76 PHE A O 1
ATOM 589 N N . TRP A 1 77 ? -15.510 2.899 19.118 1.00 97.19 77 TRP A N 1
ATOM 590 C CA . TRP A 1 77 ? -15.621 3.707 17.911 1.00 97.19 77 TRP A CA 1
ATOM 591 C C . TRP A 1 77 ? -16.370 5.018 18.182 1.00 97.19 77 TRP A C 1
ATOM 593 O O . TRP A 1 77 ? -15.897 6.086 17.792 1.00 97.19 77 TRP A O 1
ATOM 603 N N . GLU A 1 78 ? -17.487 4.979 18.912 1.00 96.25 78 GLU A N 1
ATOM 604 C CA . GLU A 1 78 ? -18.200 6.203 19.297 1.00 96.25 78 GLU A CA 1
ATOM 605 C C . GLU A 1 78 ? -17.416 7.073 20.278 1.00 96.25 78 GLU A C 1
ATOM 607 O O . GLU A 1 78 ? -17.431 8.300 20.160 1.00 96.25 78 GLU A O 1
ATOM 612 N N . GLU A 1 79 ? -16.686 6.474 21.217 1.00 96.44 79 GLU A N 1
ATOM 613 C CA . GLU A 1 79 ? -15.796 7.204 22.126 1.00 96.44 79 GLU A CA 1
ATOM 614 C C . GLU A 1 79 ? -14.706 7.956 21.345 1.00 96.44 79 GLU A C 1
ATOM 616 O O . GLU A 1 79 ? -14.479 9.147 21.568 1.00 96.44 79 GLU A O 1
ATOM 621 N N . PHE A 1 80 ? -14.112 7.315 20.334 1.00 96.12 80 PHE A N 1
ATOM 622 C CA . PHE A 1 80 ? -13.170 7.962 19.421 1.00 96.12 80 PHE A CA 1
ATOM 623 C C . PHE A 1 80 ? -13.805 9.153 18.681 1.00 96.12 80 PHE A C 1
ATOM 625 O O . PHE A 1 80 ? -13.201 10.230 18.601 1.00 96.12 80 PHE A O 1
ATOM 632 N N . ARG A 1 81 ? -15.027 8.986 18.151 1.00 93.94 81 ARG A N 1
ATOM 633 C CA . ARG A 1 81 ? -15.730 10.054 17.417 1.00 93.94 81 ARG A CA 1
ATOM 634 C C . ARG A 1 81 ? -16.142 11.223 18.313 1.00 93.94 81 ARG A C 1
ATOM 636 O O . ARG A 1 81 ? -16.105 12.368 17.862 1.00 93.94 81 ARG A O 1
ATOM 643 N N . SER A 1 82 ? -16.532 10.944 19.554 1.00 93.44 82 SER A N 1
ATOM 644 C CA . SER A 1 82 ? -17.083 11.929 20.495 1.00 93.44 82 SER A CA 1
ATOM 645 C C . SER A 1 82 ? -16.033 12.613 21.376 1.00 93.44 82 SER A C 1
ATOM 647 O O . SER A 1 82 ? -16.276 13.726 21.850 1.00 93.44 82 SER A O 1
ATOM 649 N N . SER A 1 83 ? -14.858 12.007 21.576 1.00 91.88 83 SER A N 1
ATOM 650 C CA . SER A 1 83 ? -13.818 12.602 22.416 1.00 91.88 83 SER A CA 1
ATOM 651 C C . SER A 1 83 ? -13.305 13.927 21.838 1.00 91.88 83 SER A C 1
ATOM 653 O O . SER A 1 83 ? -13.168 14.127 20.627 1.00 91.88 83 SER A O 1
ATOM 655 N N . SER A 1 84 ? -12.977 14.856 22.734 1.00 89.62 84 SER A N 1
ATOM 656 C CA . SER A 1 84 ? -12.332 16.131 22.403 1.00 89.62 84 SER A CA 1
ATOM 657 C C . SER A 1 84 ? -10.829 16.131 22.698 1.00 89.62 84 SER A C 1
ATOM 659 O O . SER A 1 84 ? -10.133 17.074 22.314 1.00 89.62 84 SER A O 1
ATOM 661 N N . TYR A 1 85 ? -10.309 15.078 23.337 1.00 88.25 85 TYR A N 1
ATOM 662 C CA . TYR A 1 85 ? -8.921 14.995 23.779 1.00 88.25 85 TYR A CA 1
ATOM 663 C C . TYR A 1 85 ? -8.116 14.023 22.916 1.00 88.25 85 TYR A C 1
ATOM 665 O O . TYR A 1 85 ? -8.491 12.874 22.708 1.00 88.25 85 TYR A O 1
ATOM 673 N N . GLU A 1 86 ? -6.954 14.477 22.441 1.00 88.25 86 GLU A N 1
ATOM 674 C CA . GLU A 1 86 ? -6.088 13.713 21.530 1.00 88.25 86 GLU A CA 1
ATOM 675 C C . GLU A 1 86 ? -5.723 12.327 22.079 1.00 88.25 86 GLU A C 1
ATOM 677 O O . GLU A 1 86 ? -5.792 11.324 21.373 1.00 88.25 86 GLU A O 1
ATOM 682 N N . LYS A 1 87 ? -5.356 12.282 23.362 1.00 90.56 87 LYS A N 1
ATOM 683 C CA . LYS A 1 87 ? -4.910 11.060 24.030 1.00 90.56 87 LYS A CA 1
ATOM 684 C C . LYS A 1 87 ? -6.038 10.036 24.171 1.00 90.56 87 LYS A C 1
ATOM 686 O O . LYS A 1 87 ? -5.800 8.846 24.017 1.00 90.56 87 LYS A O 1
ATOM 691 N N . GLU A 1 88 ? -7.254 10.492 24.450 1.00 92.81 88 GLU A N 1
ATOM 692 C CA . GLU A 1 88 ? -8.431 9.623 24.553 1.00 92.81 88 GLU A CA 1
ATOM 693 C C . GLU A 1 88 ? -8.840 9.070 23.189 1.00 92.81 88 GLU A C 1
ATOM 695 O O . GLU A 1 88 ? -9.178 7.892 23.090 1.00 92.81 88 GLU A O 1
ATOM 700 N N . LYS A 1 89 ? -8.734 9.879 22.124 1.00 93.75 89 LYS A N 1
ATOM 701 C CA . LYS A 1 89 ? -8.944 9.404 20.750 1.00 93.75 89 LYS A CA 1
ATOM 702 C C . LYS A 1 89 ? -7.995 8.282 20.385 1.00 93.75 89 LYS A C 1
ATOM 704 O O . LYS A 1 89 ? -8.437 7.262 19.877 1.00 93.75 89 LYS A O 1
ATOM 709 N N . GLU A 1 90 ? -6.709 8.465 20.661 1.00 92.75 90 GLU A N 1
ATOM 710 C CA . GLU A 1 90 ? -5.698 7.450 20.373 1.00 92.75 90 GLU A CA 1
ATOM 711 C C . GLU A 1 90 ? -5.990 6.141 21.121 1.00 92.75 90 GLU A C 1
ATOM 713 O O . GLU A 1 90 ? -5.987 5.071 20.520 1.00 92.75 90 GLU A O 1
ATOM 718 N N . VAL A 1 91 ? -6.329 6.219 22.413 1.00 93.94 91 VAL A N 1
ATOM 719 C CA . VAL A 1 91 ? -6.683 5.037 23.216 1.00 93.94 91 VAL A CA 1
ATOM 720 C C . VAL A 1 91 ? -7.942 4.349 22.682 1.00 93.94 91 VAL A C 1
ATOM 722 O O . VAL A 1 91 ? -7.931 3.135 22.486 1.00 93.94 91 VAL A O 1
ATOM 725 N N . SER A 1 92 ? -9.003 5.110 22.414 1.00 96.00 92 SER A N 1
ATOM 726 C CA . SER A 1 92 ? -10.284 4.574 21.938 1.00 96.00 92 SER A CA 1
ATOM 727 C C . SER A 1 92 ? -10.155 3.946 20.551 1.00 96.00 92 SER A C 1
ATOM 729 O O . SER A 1 92 ? -10.676 2.858 20.313 1.00 96.00 92 SER A O 1
ATOM 731 N N . LEU A 1 93 ? -9.396 4.580 19.650 1.00 96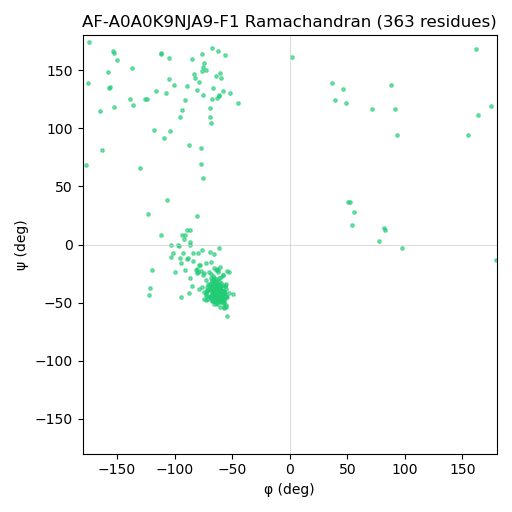.62 93 LEU A N 1
ATOM 732 C CA . LEU A 1 93 ? -9.111 4.031 18.328 1.00 96.62 93 LEU A CA 1
ATOM 733 C C . LEU A 1 93 ? -8.310 2.732 18.436 1.00 96.62 93 LEU A C 1
ATOM 735 O O . LEU A 1 93 ? -8.700 1.740 17.834 1.00 96.62 93 LEU A O 1
ATOM 739 N N . ASN A 1 94 ? -7.249 2.697 19.247 1.00 95.88 94 ASN A N 1
ATOM 740 C CA . ASN A 1 94 ? -6.447 1.485 19.436 1.00 95.88 94 ASN A CA 1
ATOM 741 C C . ASN A 1 94 ? -7.284 0.311 19.969 1.00 95.88 94 ASN A C 1
ATOM 743 O O . ASN A 1 94 ? -7.114 -0.817 19.509 1.00 95.88 94 ASN A O 1
ATOM 747 N N . MET A 1 95 ? -8.219 0.574 20.890 1.00 96.31 95 MET A N 1
ATOM 748 C CA . MET A 1 95 ? -9.164 -0.435 21.386 1.00 96.31 95 MET A CA 1
ATOM 749 C C . MET A 1 95 ? -10.128 -0.910 20.292 1.00 96.31 95 MET A C 1
ATOM 751 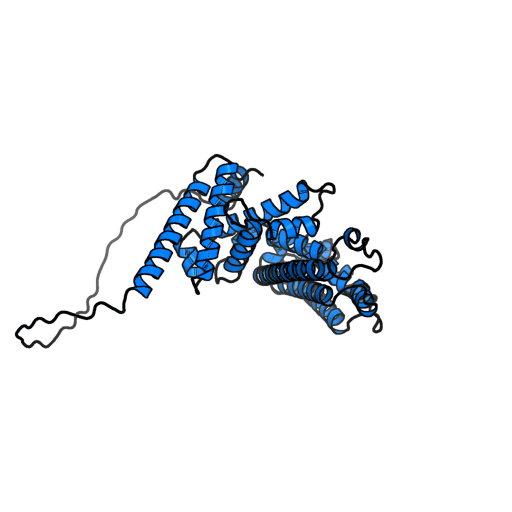O O . MET A 1 95 ? -10.322 -2.113 20.122 1.00 96.31 95 MET A O 1
ATOM 755 N N . ALA A 1 96 ? -10.711 0.014 19.523 1.00 97.19 96 ALA A N 1
ATOM 756 C CA . ALA A 1 96 ? -11.615 -0.330 18.429 1.00 97.19 96 ALA A CA 1
ATOM 757 C C . ALA A 1 96 ? -10.906 -1.169 17.350 1.00 97.19 96 ALA A C 1
ATOM 759 O O . ALA A 1 96 ? -11.433 -2.189 16.912 1.00 97.19 96 ALA A O 1
ATOM 760 N N . VAL A 1 97 ? -9.689 -0.785 16.953 1.00 97.25 97 VAL A N 1
ATOM 761 C CA . VAL A 1 97 ? -8.903 -1.506 15.939 1.00 97.25 97 VAL A CA 1
ATOM 762 C C . VAL A 1 97 ? -8.484 -2.889 16.438 1.00 97.25 97 VAL A C 1
ATOM 764 O O . VAL A 1 97 ? -8.560 -3.849 15.674 1.00 97.25 97 VAL A O 1
ATOM 767 N N . ASP A 1 98 ? -8.110 -3.031 17.713 1.00 96.31 98 ASP A N 1
ATOM 768 C CA . ASP A 1 98 ? -7.826 -4.343 18.308 1.00 96.31 98 ASP A CA 1
ATOM 769 C C . ASP A 1 98 ? -9.019 -5.299 18.195 1.00 96.31 98 ASP A C 1
ATOM 771 O O . ASP A 1 98 ? -8.892 -6.424 17.701 1.00 96.31 98 ASP A O 1
ATOM 775 N N . ILE A 1 99 ? -10.202 -4.830 18.599 1.00 96.12 99 ILE A N 1
ATOM 776 C CA . ILE A 1 99 ? -11.431 -5.621 18.520 1.00 96.12 99 ILE A CA 1
ATOM 777 C C . ILE A 1 99 ? -11.764 -5.947 17.062 1.00 96.12 99 ILE A C 1
ATOM 779 O O . ILE A 1 99 ? -12.099 -7.092 16.760 1.00 96.12 99 ILE A O 1
ATOM 783 N N . PHE A 1 100 ? -11.623 -4.982 16.149 1.00 96.75 100 PHE A N 1
ATOM 784 C CA . PHE A 1 100 ? -11.831 -5.202 14.718 1.00 96.75 100 PHE A CA 1
ATOM 785 C C . PHE A 1 100 ? -10.934 -6.320 14.178 1.00 96.75 100 PHE A C 1
ATOM 787 O O . PHE A 1 100 ? -11.430 -7.239 13.531 1.00 96.75 100 PHE A O 1
ATOM 794 N N . CYS A 1 101 ? -9.639 -6.310 14.505 1.00 95.75 101 CYS A N 1
ATOM 795 C CA . CYS A 1 101 ? -8.707 -7.352 14.070 1.00 95.75 101 CYS A CA 1
ATOM 796 C C . CYS A 1 101 ? -9.092 -8.735 14.617 1.00 95.75 101 CYS A C 1
ATOM 798 O O . CYS A 1 101 ? -8.976 -9.742 13.915 1.00 95.75 101 CYS A O 1
ATOM 800 N N . ARG A 1 102 ? -9.593 -8.807 15.858 1.00 94.06 102 ARG A N 1
ATOM 801 C CA . ARG A 1 102 ? -10.119 -10.058 16.430 1.00 94.06 102 ARG A CA 1
ATOM 802 C C . ARG A 1 102 ? -11.389 -10.532 15.722 1.00 94.06 102 ARG A C 1
ATOM 804 O O . ARG A 1 102 ? -11.504 -11.726 15.459 1.00 94.06 102 ARG A O 1
ATOM 811 N N . LEU A 1 103 ? -12.300 -9.623 15.378 1.00 94.25 103 LEU A N 1
ATOM 812 C CA . LEU A 1 103 ? -13.527 -9.933 14.637 1.00 94.25 103 LEU A CA 1
ATOM 813 C C . LEU A 1 103 ? -13.230 -10.408 13.207 1.00 94.25 103 LEU A C 1
ATOM 815 O O . LEU A 1 103 ? -13.808 -11.398 12.765 1.00 94.25 103 LEU A O 1
ATOM 819 N N . VAL A 1 104 ? -12.279 -9.774 12.512 1.00 93.38 104 VAL A N 1
ATOM 820 C CA . VAL A 1 104 ? -11.822 -10.197 11.175 1.00 93.38 104 VAL A CA 1
ATOM 821 C C . VAL A 1 104 ? -11.308 -11.637 11.203 1.00 93.38 104 VAL A C 1
ATOM 823 O O . VAL A 1 104 ? -11.680 -12.437 10.352 1.00 93.38 104 VAL A O 1
ATOM 826 N N . LYS A 1 105 ? -10.523 -12.017 12.220 1.00 90.12 105 LYS A N 1
ATOM 827 C CA . LYS A 1 105 ? -10.026 -13.400 12.374 1.00 90.12 105 LYS A CA 1
ATOM 828 C C . LYS A 1 105 ? -11.139 -14.429 12.607 1.00 90.12 105 LYS A C 1
ATOM 830 O O . LYS A 1 105 ? -10.928 -15.616 12.379 1.00 90.12 105 LYS A O 1
ATOM 835 N N . GLN A 1 106 ? -12.304 -13.992 13.078 1.00 87.69 106 GLN A N 1
ATOM 836 C CA . GLN A 1 106 ? -13.457 -14.849 13.357 1.00 87.69 106 GLN A CA 1
ATOM 837 C C . GLN A 1 106 ? -14.444 -14.929 12.185 1.00 87.69 106 GLN A C 1
ATOM 839 O O . GLN A 1 106 ? -15.292 -15.818 12.167 1.00 87.69 106 GLN A O 1
ATOM 844 N N . GLN A 1 107 ? -14.369 -14.020 11.208 1.00 80.88 107 GLN A N 1
ATOM 845 C CA . GLN A 1 107 ? -15.379 -13.891 10.163 1.00 80.88 107 GLN A CA 1
ATOM 846 C C . GLN A 1 107 ? -14.776 -14.007 8.764 1.00 80.88 107 GLN A C 1
ATOM 848 O O . GLN A 1 107 ? -13.912 -13.232 8.379 1.00 80.88 107 GLN A O 1
ATOM 853 N N . ALA A 1 108 ? -15.309 -14.932 7.961 1.00 76.69 108 ALA A N 1
ATOM 854 C CA . ALA A 1 108 ? -14.859 -15.121 6.579 1.00 76.69 108 ALA A CA 1
ATOM 855 C C . ALA A 1 108 ? -15.222 -13.946 5.645 1.00 76.69 108 ALA A C 1
ATOM 857 O O . ALA A 1 108 ? -14.555 -13.730 4.640 1.00 76.69 108 ALA A O 1
ATOM 858 N N . ASP A 1 109 ? -16.278 -13.192 5.967 1.00 89.19 109 ASP A N 1
ATOM 859 C CA . ASP A 1 109 ? -16.767 -12.068 5.159 1.00 89.19 109 ASP A CA 1
ATOM 860 C C . ASP A 1 109 ? -16.494 -10.728 5.855 1.00 89.19 109 ASP A C 1
ATOM 862 O O . ASP A 1 109 ? -17.295 -10.244 6.664 1.00 89.19 109 ASP A O 1
ATOM 866 N N . VAL A 1 110 ? -15.340 -10.146 5.525 1.00 89.69 110 VAL A N 1
ATOM 867 C CA . VAL A 1 110 ? -14.881 -8.852 6.048 1.00 89.69 110 VAL A CA 1
ATOM 868 C C . VAL A 1 110 ? -15.750 -7.697 5.543 1.00 89.69 110 VAL A C 1
ATOM 870 O O . VAL A 1 110 ? -16.009 -6.762 6.296 1.00 89.69 110 VAL A O 1
ATOM 873 N N . ALA A 1 111 ? -16.263 -7.754 4.309 1.00 90.44 111 ALA A N 1
ATOM 874 C CA . ALA A 1 111 ? -17.097 -6.677 3.770 1.00 90.44 111 ALA A CA 1
ATOM 875 C C . ALA A 1 111 ? -18.404 -6.543 4.559 1.00 90.44 111 ALA A C 1
ATOM 877 O O . ALA A 1 111 ? -18.790 -5.440 4.953 1.00 90.44 111 ALA A O 1
ATOM 878 N N . ARG A 1 112 ? -19.058 -7.671 4.864 1.00 90.81 112 ARG A N 1
ATOM 879 C CA . ARG A 1 112 ? -20.248 -7.679 5.721 1.00 90.81 112 ARG A CA 1
ATOM 880 C C . ARG A 1 112 ? -19.944 -7.190 7.135 1.00 90.81 112 ARG A C 1
ATOM 882 O O . ARG A 1 112 ? -20.755 -6.448 7.687 1.00 90.81 112 ARG A O 1
ATOM 889 N N . LEU A 1 113 ? -18.804 -7.584 7.711 1.00 91.25 113 LEU A N 1
ATOM 890 C CA . LEU A 1 113 ? -18.378 -7.117 9.035 1.00 91.25 113 LEU A CA 1
ATOM 891 C C . LEU A 1 113 ? -18.279 -5.589 9.070 1.00 91.25 113 LEU A C 1
ATOM 893 O O . LEU A 1 113 ? -18.934 -4.948 9.888 1.00 91.25 113 LEU A O 1
ATOM 897 N N . VAL A 1 114 ? -17.514 -5.004 8.144 1.00 91.62 114 VAL A N 1
ATOM 898 C CA . VAL A 1 114 ? -17.290 -3.553 8.091 1.00 91.62 114 VAL A CA 1
ATOM 899 C C . VAL A 1 114 ? -18.615 -2.810 7.905 1.00 91.62 114 VAL A C 1
ATOM 901 O O . VAL A 1 114 ? -18.921 -1.927 8.702 1.00 91.62 114 VAL A O 1
ATOM 904 N N . ASN A 1 115 ? -19.453 -3.239 6.955 1.00 90.94 115 ASN A N 1
ATOM 905 C CA . ASN A 1 115 ? -20.759 -2.618 6.698 1.00 90.94 115 ASN A CA 1
ATOM 906 C C . ASN A 1 115 ? -21.731 -2.696 7.894 1.00 90.94 115 ASN A C 1
ATOM 908 O O . ASN A 1 115 ? -22.654 -1.892 7.991 1.00 90.94 115 ASN A O 1
ATOM 912 N N . THR A 1 116 ? -21.554 -3.667 8.797 1.00 90.44 116 THR A N 1
ATOM 913 C CA . THR A 1 116 ? -22.395 -3.829 10.001 1.00 90.44 116 THR A CA 1
ATOM 914 C C . THR A 1 116 ? -21.896 -2.984 11.176 1.00 90.44 116 THR A C 1
ATOM 916 O O . THR A 1 116 ? -22.673 -2.584 12.056 1.00 90.44 116 THR A O 1
ATOM 919 N N . LEU A 1 117 ? -20.588 -2.738 11.220 1.00 91.19 117 LEU A N 1
ATOM 920 C CA . LEU A 1 117 ? -19.931 -2.042 12.317 1.00 91.19 117 LEU A CA 1
ATOM 921 C C . LEU A 1 117 ? -19.922 -0.523 12.134 1.00 91.19 117 LEU A C 1
ATOM 923 O O . LEU A 1 117 ? -20.119 0.197 13.113 1.00 91.19 117 LEU A O 1
ATOM 927 N N . VAL A 1 118 ? -19.669 -0.043 10.915 1.00 92.88 118 VAL A N 1
ATOM 928 C CA . VAL A 1 118 ? -19.291 1.350 10.644 1.00 92.88 118 VAL A CA 1
ATOM 929 C C . VAL A 1 118 ? -19.700 1.806 9.248 1.00 92.88 118 VAL A C 1
ATOM 931 O O . VAL A 1 118 ? -19.947 1.014 8.345 1.00 92.88 118 VAL A O 1
ATOM 934 N N . GLU A 1 119 ? -19.679 3.121 9.044 1.00 94.19 119 GLU A N 1
ATOM 935 C CA . GLU A 1 119 ? -19.648 3.703 7.705 1.00 94.19 119 GLU A CA 1
ATOM 936 C C . GLU A 1 119 ? -18.291 3.400 7.049 1.00 94.19 119 GLU A C 1
ATOM 938 O O . GLU A 1 119 ? -17.272 4.011 7.387 1.00 94.19 119 GLU A O 1
ATOM 943 N N . THR A 1 120 ? -18.285 2.450 6.109 1.00 93.69 120 THR A N 1
ATOM 944 C CA . THR A 1 120 ? -17.088 1.886 5.459 1.00 93.69 120 THR A CA 1
ATOM 945 C C . THR A 1 120 ? -16.121 2.944 4.940 1.00 93.69 120 THR A C 1
ATOM 947 O O . THR A 1 120 ? -14.915 2.828 5.158 1.00 93.69 120 THR A O 1
ATOM 950 N N . HIS A 1 121 ? -16.640 4.005 4.315 1.00 94.31 121 HIS A N 1
ATOM 951 C CA . HIS A 1 121 ? -15.836 5.120 3.818 1.00 94.31 121 HIS A CA 1
ATOM 952 C C . HIS A 1 121 ? -15.066 5.825 4.947 1.00 94.31 121 HIS A C 1
ATOM 954 O O . HIS A 1 121 ? -13.845 5.973 4.883 1.00 94.31 121 HIS A O 1
ATOM 960 N N . ILE A 1 122 ? -15.776 6.248 6.001 1.00 95.75 122 ILE A N 1
ATOM 961 C CA . ILE A 1 122 ? -15.192 7.000 7.120 1.00 95.75 122 ILE A CA 1
ATOM 962 C C . ILE A 1 122 ? -14.181 6.132 7.859 1.00 95.75 122 ILE A C 1
ATOM 964 O O . ILE A 1 122 ? -13.077 6.584 8.153 1.00 95.75 122 ILE A O 1
ATOM 968 N N . PHE A 1 123 ? -14.548 4.883 8.142 1.00 96.75 123 PHE A N 1
ATOM 969 C CA . PHE A 1 123 ? -13.668 3.960 8.840 1.00 96.75 123 PHE A CA 1
ATOM 970 C C . PHE A 1 123 ? -12.382 3.714 8.056 1.00 96.75 123 PHE A C 1
ATOM 972 O O . PHE A 1 123 ? -11.298 3.906 8.598 1.00 96.75 123 PHE A O 1
ATOM 979 N N . SER A 1 124 ? -12.488 3.393 6.765 1.00 97.56 124 SER A N 1
ATOM 980 C CA . SER A 1 124 ? -11.324 3.133 5.913 1.00 97.56 124 SER A CA 1
ATOM 981 C C . SER A 1 124 ? -10.379 4.335 5.852 1.00 97.56 124 SER A C 1
ATOM 983 O O . SER A 1 124 ? -9.174 4.174 6.044 1.00 97.56 124 SER A O 1
ATOM 985 N N . PHE A 1 125 ? -10.914 5.550 5.692 1.00 97.88 125 PHE A N 1
ATOM 986 C CA . PHE A 1 125 ? -10.099 6.766 5.728 1.00 97.88 125 PHE A CA 1
ATOM 987 C C . PHE A 1 125 ? -9.408 6.962 7.086 1.00 97.88 125 PHE A C 1
ATOM 989 O O . PHE A 1 125 ? -8.218 7.272 7.132 1.00 97.88 125 PHE A O 1
ATOM 996 N N . VAL A 1 126 ? -10.124 6.775 8.202 1.00 97.94 126 VAL A N 1
ATOM 997 C CA . VAL A 1 126 ? -9.561 6.931 9.555 1.00 97.94 126 VAL A CA 1
ATOM 998 C C . VAL A 1 126 ? -8.437 5.931 9.804 1.00 97.94 126 VAL A C 1
ATOM 1000 O O . VAL A 1 126 ? -7.381 6.337 10.283 1.00 97.94 126 VAL A O 1
ATOM 1003 N N . ILE A 1 127 ? -8.628 4.658 9.448 1.00 98.31 127 ILE A N 1
ATOM 1004 C CA . ILE A 1 127 ? -7.600 3.619 9.590 1.00 98.31 127 ILE A CA 1
ATOM 1005 C C . ILE A 1 127 ? -6.373 3.962 8.746 1.00 98.31 127 ILE A C 1
ATOM 1007 O O . ILE A 1 127 ? -5.254 3.978 9.262 1.00 98.31 127 ILE A O 1
ATOM 1011 N N . GLY A 1 128 ? -6.577 4.316 7.474 1.00 98.31 128 GLY A N 1
ATOM 1012 C CA . GLY A 1 128 ? -5.481 4.695 6.590 1.00 98.31 128 GLY A CA 1
ATOM 1013 C C . GLY A 1 128 ? -4.728 5.929 7.084 1.00 98.31 128 GLY A C 1
ATOM 1014 O O . GLY A 1 128 ? -3.498 5.959 7.077 1.00 98.31 128 GLY A O 1
ATOM 1015 N N . ARG A 1 129 ? -5.438 6.947 7.581 1.00 96.88 129 ARG A N 1
ATOM 1016 C CA . ARG A 1 129 ? -4.796 8.131 8.153 1.00 96.88 129 ARG A CA 1
ATOM 1017 C C . ARG A 1 129 ? -4.066 7.832 9.452 1.00 96.88 129 ARG A C 1
ATOM 1019 O O . ARG A 1 129 ? -3.000 8.401 9.658 1.00 96.88 129 ARG A O 1
ATOM 1026 N N . ALA A 1 130 ? -4.617 6.982 10.313 1.00 97.62 130 ALA A N 1
ATOM 1027 C CA . ALA A 1 130 ? -3.964 6.615 11.559 1.00 97.62 130 ALA A CA 1
ATOM 1028 C C . ALA A 1 130 ? -2.631 5.909 11.298 1.00 97.62 130 ALA A C 1
ATOM 1030 O O . ALA A 1 130 ? -1.615 6.314 11.859 1.00 97.62 130 ALA A O 1
ATOM 1031 N N . PHE A 1 131 ? -2.620 4.968 10.349 1.00 98.19 131 PHE A N 1
ATOM 1032 C CA . PHE A 1 131 ? -1.401 4.319 9.872 1.00 98.19 131 PHE A CA 1
ATOM 1033 C C . PHE A 1 131 ? -0.362 5.343 9.388 1.00 98.19 131 PHE A C 1
ATOM 1035 O O . PHE A 1 131 ? 0.764 5.368 9.880 1.00 98.19 131 PHE A O 1
ATOM 1042 N N . VAL A 1 132 ? -0.747 6.240 8.470 1.00 96.94 132 VAL A N 1
ATOM 1043 C CA . VAL A 1 132 ? 0.151 7.281 7.933 1.00 96.94 132 VAL A CA 1
ATOM 1044 C C . VAL A 1 132 ? 0.701 8.172 9.047 1.00 96.94 132 VAL A C 1
ATOM 1046 O O . VAL A 1 132 ? 1.898 8.448 9.098 1.00 96.94 132 VAL A O 1
ATOM 1049 N N . THR A 1 133 ? -0.171 8.613 9.953 1.00 95.31 133 THR A N 1
ATOM 1050 C CA . THR A 1 133 ? 0.190 9.474 11.077 1.00 95.31 133 THR A CA 1
ATOM 1051 C C . THR A 1 133 ? 1.203 8.810 12.001 1.00 95.31 133 THR A C 1
ATOM 1053 O O . THR A 1 133 ? 2.160 9.469 12.408 1.00 95.31 133 THR A O 1
ATOM 1056 N N . ASP A 1 134 ? 1.022 7.537 12.335 1.00 94.69 134 ASP A N 1
ATOM 1057 C CA . ASP A 1 134 ? 1.921 6.848 13.256 1.00 94.69 134 ASP A CA 1
ATOM 1058 C C . ASP A 1 134 ? 3.284 6.558 12.624 1.00 94.69 134 ASP A C 1
ATOM 1060 O O . ASP A 1 134 ? 4.305 6.842 13.251 1.00 94.69 134 ASP A O 1
ATOM 1064 N N . ILE A 1 135 ? 3.333 6.155 11.352 1.00 94.56 135 ILE A N 1
ATOM 1065 C CA . ILE A 1 135 ? 4.605 6.020 10.625 1.00 94.56 135 ILE A CA 1
ATOM 1066 C C . ILE A 1 135 ? 5.325 7.370 10.509 1.00 94.56 135 ILE A C 1
ATOM 1068 O O . ILE A 1 135 ? 6.534 7.467 10.725 1.00 94.56 135 ILE A O 1
ATOM 1072 N N . GLU A 1 136 ? 4.604 8.455 10.235 1.00 91.94 136 GLU A N 1
ATOM 1073 C CA . GLU A 1 136 ? 5.213 9.782 10.166 1.00 91.94 136 GLU A CA 1
ATOM 1074 C C . GLU A 1 136 ? 5.734 10.270 11.531 1.00 91.94 136 GLU A C 1
ATOM 1076 O O . GLU A 1 136 ? 6.750 10.972 11.581 1.00 91.94 136 GLU A O 1
ATOM 1081 N N . LYS A 1 137 ? 5.125 9.852 12.653 1.00 91.81 137 LYS A N 1
ATOM 1082 C CA . LYS A 1 137 ? 5.715 10.078 13.983 1.00 91.81 137 LYS A CA 1
ATOM 1083 C C . LYS A 1 137 ? 7.084 9.400 14.079 1.00 91.81 137 LYS A C 1
ATOM 1085 O O . LYS A 1 137 ? 8.008 10.056 14.554 1.00 91.81 137 LYS A O 1
ATOM 1090 N N . LEU A 1 138 ? 7.253 8.161 13.609 1.00 90.25 138 LEU A N 1
ATOM 1091 C CA . LEU A 1 138 ? 8.560 7.479 13.640 1.00 90.25 138 LEU A CA 1
ATOM 1092 C C . LEU A 1 138 ? 9.628 8.286 12.893 1.00 90.25 138 LEU A C 1
ATOM 1094 O O . LEU A 1 138 ? 10.742 8.457 13.386 1.00 90.25 138 LEU A O 1
ATOM 1098 N N . ARG A 1 139 ? 9.255 8.864 11.745 1.00 84.56 139 ARG A N 1
ATOM 1099 C CA . ARG A 1 139 ? 10.134 9.733 10.956 1.00 84.56 139 ARG A CA 1
ATOM 1100 C C . ARG A 1 139 ? 10.531 10.994 11.719 1.00 84.56 139 ARG A C 1
ATOM 1102 O O . ARG A 1 139 ? 11.713 11.298 11.808 1.00 84.56 139 ARG A O 1
ATOM 1109 N N . ILE A 1 140 ? 9.566 11.733 12.271 1.00 83.75 140 ILE A N 1
ATOM 1110 C CA . ILE A 1 140 ? 9.809 13.038 12.919 1.00 83.75 140 ILE A CA 1
ATOM 1111 C C . ILE A 1 140 ? 10.636 12.906 14.205 1.00 83.75 140 ILE A C 1
ATOM 1113 O O . ILE A 1 140 ? 11.420 13.802 14.513 1.00 83.75 140 ILE A O 1
ATOM 1117 N N . HIS A 1 141 ? 10.461 11.817 14.957 1.00 78.38 141 HIS A N 1
ATOM 1118 C CA . HIS A 1 141 ? 11.182 11.593 16.214 1.00 78.38 141 HIS A CA 1
ATOM 1119 C C . HIS A 1 141 ? 12.578 10.979 16.010 1.00 78.38 141 HIS A C 1
ATOM 1121 O O . HIS A 1 141 ? 13.345 10.892 16.970 1.00 78.38 141 HIS A O 1
ATOM 1127 N N . SER A 1 142 ? 12.931 10.585 14.782 1.00 76.50 142 SER A N 1
ATOM 1128 C CA . SER A 1 142 ? 14.292 10.162 14.450 1.00 76.50 142 SER A CA 1
ATOM 1129 C C . SER A 1 142 ? 15.248 11.362 14.395 1.00 76.50 142 SER A C 1
ATOM 1131 O O . SER A 1 142 ? 14.863 12.483 14.048 1.00 76.50 142 SER A O 1
ATOM 1133 N N . LYS A 1 143 ? 16.529 11.130 14.710 1.00 70.00 143 LYS A N 1
ATOM 1134 C CA . LYS A 1 143 ? 17.564 12.180 14.681 1.00 70.00 143 LYS A CA 1
ATOM 1135 C C . LYS A 1 143 ? 17.754 12.779 13.284 1.00 70.00 143 LYS A C 1
ATOM 1137 O O . LYS A 1 143 ? 18.027 13.970 13.167 1.00 70.00 143 LYS A O 1
ATOM 1142 N N . GLU A 1 144 ? 17.588 11.965 12.247 1.00 73.44 144 GLU A N 1
ATOM 1143 C CA . GLU A 1 144 ? 17.843 12.329 10.850 1.00 73.44 144 GLU A CA 1
ATOM 1144 C C . GLU A 1 144 ? 16.577 12.751 10.091 1.00 73.44 144 GLU A C 1
ATOM 1146 O O . GLU A 1 144 ? 16.648 13.131 8.925 1.00 73.44 144 GLU A O 1
ATOM 1151 N N . LYS A 1 145 ? 15.408 12.730 10.750 1.00 77.69 145 LYS A N 1
ATOM 1152 C CA . LYS A 1 145 ? 14.092 12.913 10.113 1.00 77.69 145 LYS A CA 1
ATOM 1153 C C . LYS A 1 145 ? 13.837 11.922 8.966 1.00 77.69 145 LYS A C 1
ATOM 1155 O O . LYS A 1 145 ? 13.067 12.216 8.048 1.00 77.69 145 LYS A O 1
ATOM 1160 N N . SER A 1 146 ? 14.458 10.750 9.034 1.00 80.56 146 SER A N 1
ATOM 1161 C CA . SER A 1 146 ? 14.320 9.623 8.114 1.00 80.56 146 SER A CA 1
ATOM 1162 C C . SER A 1 146 ? 13.622 8.451 8.818 1.00 80.56 146 SER A C 1
ATOM 1164 O O . SER A 1 146 ? 13.440 8.437 10.037 1.00 80.56 146 SER A O 1
ATOM 1166 N N . LEU A 1 147 ? 13.131 7.488 8.042 1.00 85.94 147 LEU A N 1
ATOM 1167 C CA . LEU A 1 147 ? 12.606 6.241 8.594 1.00 85.94 147 LEU A CA 1
ATOM 1168 C C . LEU A 1 147 ? 13.750 5.229 8.658 1.00 85.94 147 LEU A C 1
ATOM 1170 O O . LEU A 1 147 ? 14.355 4.945 7.631 1.00 85.94 147 LEU A O 1
ATOM 1174 N N . HIS A 1 148 ? 14.004 4.680 9.844 1.00 87.94 148 HIS A N 1
ATOM 1175 C CA . HIS A 1 148 ? 14.967 3.597 10.045 1.00 87.94 148 HIS A CA 1
ATOM 1176 C C . HIS A 1 148 ? 14.232 2.277 10.250 1.00 87.94 148 HIS A C 1
ATOM 1178 O O . HIS A 1 148 ? 13.203 2.241 10.934 1.00 87.94 148 HIS A O 1
ATOM 1184 N N . ILE A 1 149 ? 14.786 1.194 9.704 1.00 89.19 149 ILE A N 1
ATOM 1185 C CA . ILE A 1 149 ? 14.170 -0.135 9.761 1.00 89.19 149 ILE A CA 1
ATOM 1186 C C . ILE A 1 149 ? 13.922 -0.604 11.199 1.00 89.19 149 ILE A C 1
ATOM 1188 O O . ILE A 1 149 ? 12.840 -1.109 11.481 1.00 89.19 149 ILE A O 1
ATOM 1192 N N . ALA A 1 150 ? 14.855 -0.350 12.123 1.00 88.25 150 ALA A N 1
ATOM 1193 C CA . ALA A 1 150 ? 14.705 -0.705 13.534 1.00 88.25 150 ALA A CA 1
ATOM 1194 C C . ALA A 1 150 ? 13.450 -0.066 14.152 1.00 88.25 150 ALA A C 1
ATOM 1196 O O . ALA A 1 150 ? 12.590 -0.771 14.663 1.00 88.25 150 ALA A O 1
ATOM 1197 N N . ASN A 1 151 ? 13.267 1.248 13.980 1.00 90.38 151 ASN A N 1
ATOM 1198 C CA . ASN A 1 151 ? 12.099 1.965 14.508 1.00 90.38 151 ASN A CA 1
ATOM 1199 C C . ASN A 1 151 ? 10.778 1.461 13.903 1.00 90.38 151 ASN A C 1
ATOM 1201 O O . ASN A 1 151 ? 9.746 1.452 14.571 1.00 90.38 151 ASN A O 1
ATOM 1205 N N . VAL A 1 152 ? 10.794 1.081 12.621 1.00 92.62 152 VAL A N 1
ATOM 1206 C CA . VAL A 1 152 ? 9.628 0.509 11.933 1.00 92.62 152 VAL A CA 1
ATOM 1207 C C . VAL A 1 152 ? 9.298 -0.872 12.500 1.00 92.62 152 VAL A C 1
ATOM 1209 O O . VAL A 1 152 ? 8.135 -1.161 12.779 1.00 92.62 152 VAL A O 1
ATOM 1212 N N . MET A 1 153 ? 10.308 -1.717 12.705 1.00 93.19 153 MET A N 1
ATOM 1213 C CA . MET A 1 153 ? 10.119 -3.060 13.250 1.00 93.19 153 MET A CA 1
ATOM 1214 C C . MET A 1 153 ? 9.715 -3.046 14.725 1.00 93.19 153 MET A C 1
ATOM 1216 O O . MET A 1 153 ? 8.865 -3.851 15.115 1.00 93.19 153 MET A O 1
ATOM 1220 N N . ASP A 1 154 ? 10.244 -2.108 15.512 1.00 91.75 154 ASP A N 1
ATOM 1221 C CA . ASP A 1 154 ? 9.813 -1.852 16.887 1.00 91.75 154 ASP A CA 1
ATOM 1222 C C . ASP A 1 154 ? 8.337 -1.454 16.904 1.00 91.75 154 ASP A C 1
ATOM 1224 O O . ASP A 1 154 ? 7.541 -2.078 17.595 1.00 91.75 154 ASP A O 1
ATOM 1228 N N . PHE A 1 155 ? 7.915 -0.521 16.046 1.00 93.62 155 PHE A N 1
ATOM 1229 C CA . PHE A 1 155 ? 6.509 -0.116 15.950 1.00 93.62 155 PHE A CA 1
ATOM 1230 C C . PHE A 1 155 ? 5.548 -1.282 15.661 1.00 93.62 155 PHE A C 1
ATOM 1232 O O . PHE A 1 155 ? 4.472 -1.360 16.260 1.00 93.62 155 PHE A O 1
ATOM 1239 N N . PHE A 1 156 ? 5.917 -2.198 14.761 1.00 94.75 156 PHE A N 1
ATOM 1240 C CA . PHE A 1 156 ? 5.091 -3.370 14.450 1.00 94.75 156 PHE A CA 1
ATOM 1241 C C . PHE A 1 156 ? 5.185 -4.490 15.494 1.00 94.75 156 PHE A C 1
ATOM 1243 O O . PHE A 1 156 ? 4.315 -5.360 15.522 1.00 94.75 156 PHE A O 1
ATOM 1250 N N . SER A 1 157 ? 6.207 -4.480 16.350 1.00 90.38 157 SER A N 1
ATOM 1251 C CA . SER A 1 157 ? 6.422 -5.499 17.385 1.00 90.38 157 SER A CA 1
ATOM 1252 C C . SER A 1 157 ? 5.961 -5.058 18.773 1.00 90.38 157 SER A C 1
ATOM 1254 O O . SER A 1 157 ? 5.665 -5.908 19.616 1.00 90.38 157 SER A O 1
ATOM 1256 N N . ASP A 1 158 ? 5.896 -3.752 19.013 1.00 88.31 158 ASP A N 1
ATOM 1257 C CA . ASP A 1 158 ? 5.608 -3.168 20.310 1.00 88.31 158 ASP A CA 1
ATOM 1258 C C . ASP A 1 158 ? 4.182 -3.482 20.750 1.00 88.31 158 ASP A C 1
ATOM 1260 O O . ASP A 1 158 ? 3.204 -3.346 20.005 1.00 88.31 158 ASP A O 1
ATOM 1264 N N . SER A 1 159 ? 4.067 -3.876 22.016 1.00 86.50 159 SER A N 1
ATOM 1265 C CA . SER A 1 159 ? 2.795 -4.091 22.692 1.00 86.50 159 SER A CA 1
ATOM 1266 C C . SER A 1 159 ? 2.636 -3.103 23.840 1.00 86.50 159 SER A C 1
ATOM 1268 O O . SER A 1 159 ? 3.517 -2.946 24.686 1.00 86.50 159 SER A O 1
ATOM 1270 N N . THR A 1 160 ? 1.474 -2.469 23.913 1.00 84.69 160 THR A N 1
ATOM 1271 C CA . THR A 1 160 ? 1.052 -1.666 25.060 1.00 84.69 160 THR A CA 1
ATOM 1272 C C . THR A 1 160 ? 0.937 -2.523 26.323 1.00 84.69 160 THR A C 1
ATOM 1274 O O . THR A 1 160 ? 0.847 -3.750 26.273 1.00 84.69 160 THR A O 1
ATOM 1277 N N . LYS A 1 161 ? 0.826 -1.864 27.483 1.00 78.81 161 LYS A N 1
ATOM 1278 C CA . LYS A 1 161 ? 0.599 -2.525 28.783 1.00 78.81 161 LYS A CA 1
ATOM 1279 C C . LYS A 1 161 ? -0.633 -3.440 28.811 1.00 78.81 161 LYS A C 1
ATOM 1281 O O . LYS A 1 161 ? -0.689 -4.341 29.638 1.00 78.81 161 LYS A O 1
ATOM 1286 N N . ASN A 1 162 ? -1.593 -3.212 27.917 1.00 75.56 162 ASN A N 1
ATOM 1287 C CA . ASN A 1 162 ? -2.821 -3.996 27.816 1.00 75.56 162 ASN A CA 1
ATOM 1288 C C . ASN A 1 162 ? -2.684 -5.181 26.840 1.00 75.56 162 ASN A C 1
ATOM 1290 O O . ASN A 1 162 ? -3.682 -5.811 26.514 1.00 75.56 162 ASN A O 1
ATOM 1294 N N . GLY A 1 163 ? -1.475 -5.463 26.338 1.00 83.94 163 GLY A N 1
ATOM 1295 C CA . GLY A 1 163 ? -1.212 -6.530 25.368 1.00 83.94 163 GLY A CA 1
ATOM 1296 C C . GLY A 1 163 ? -1.610 -6.198 23.926 1.00 83.94 163 GLY A C 1
ATOM 1297 O O . GLY A 1 163 ? -1.464 -7.042 23.051 1.00 83.94 163 GLY A O 1
ATOM 1298 N N . ILE A 1 164 ? -2.090 -4.980 23.662 1.00 88.50 164 ILE A N 1
ATOM 1299 C CA . ILE A 1 164 ? -2.469 -4.513 22.320 1.00 88.50 164 ILE A CA 1
ATOM 1300 C C . ILE A 1 164 ? -1.209 -4.090 21.576 1.00 88.50 164 ILE A C 1
ATOM 1302 O O . ILE A 1 164 ? -0.440 -3.318 22.146 1.00 88.50 164 ILE A O 1
ATOM 1306 N N . SER A 1 165 ? -1.033 -4.514 20.324 1.00 93.19 165 SER A N 1
ATOM 1307 C CA . SER A 1 165 ? 0.021 -4.010 19.432 1.00 93.19 165 SER A CA 1
ATOM 1308 C C . SER A 1 165 ? -0.582 -3.055 18.396 1.00 93.19 165 SER A C 1
ATOM 1310 O O . SER A 1 165 ? -1.154 -3.523 17.411 1.00 93.19 165 SER A O 1
ATOM 1312 N N . PRO A 1 166 ? -0.517 -1.722 18.599 1.00 94.00 166 PRO A N 1
ATOM 1313 C CA . PRO A 1 166 ? -1.178 -0.763 17.716 1.00 94.00 166 PRO A CA 1
ATOM 1314 C C . PRO A 1 166 ? -0.670 -0.839 16.277 1.00 94.00 166 PRO A C 1
ATOM 1316 O O . PRO A 1 166 ? -1.480 -0.849 15.355 1.00 94.00 166 PRO A O 1
ATOM 1319 N N . GLY A 1 167 ? 0.648 -0.959 16.078 1.00 95.88 167 GLY A N 1
ATOM 1320 C CA . GLY A 1 167 ? 1.235 -1.043 14.742 1.00 95.88 167 GLY A CA 1
ATOM 1321 C C . GLY A 1 167 ? 0.807 -2.300 13.991 1.00 95.88 167 GLY A C 1
ATOM 1322 O O . GLY A 1 167 ? 0.322 -2.204 12.863 1.00 95.88 167 GLY A O 1
ATOM 1323 N N . SER A 1 168 ? 0.914 -3.472 14.627 1.00 95.94 168 SER A N 1
ATOM 1324 C CA . SER A 1 168 ? 0.458 -4.737 14.036 1.00 95.94 168 SER A CA 1
ATOM 1325 C C . SER A 1 168 ? -1.052 -4.733 13.767 1.00 95.94 168 SER A C 1
ATOM 1327 O O . SER A 1 168 ? -1.493 -5.140 12.694 1.00 95.94 168 SER A O 1
ATOM 1329 N N . ASN A 1 169 ? -1.852 -4.195 14.694 1.00 97.25 169 ASN A N 1
ATOM 1330 C CA . ASN A 1 169 ? -3.301 -4.099 14.535 1.00 97.25 169 ASN A CA 1
ATOM 1331 C C . ASN A 1 169 ? -3.696 -3.142 13.399 1.00 97.25 169 ASN A C 1
ATOM 1333 O O . ASN A 1 169 ? -4.596 -3.457 12.626 1.00 97.25 169 ASN A O 1
ATOM 1337 N N . LEU A 1 170 ? -3.020 -2.000 13.238 1.00 98.19 170 LEU A N 1
ATOM 1338 C CA . LEU A 1 170 ? -3.258 -1.110 12.099 1.00 98.19 170 LEU A CA 1
ATOM 1339 C C . LEU A 1 170 ? -2.901 -1.792 10.774 1.00 98.19 170 LEU A C 1
ATOM 1341 O O . LEU A 1 170 ? -3.681 -1.707 9.828 1.00 98.19 170 LEU A O 1
ATOM 1345 N N . LEU A 1 171 ? -1.770 -2.504 10.708 1.00 98.12 171 LEU A N 1
ATOM 1346 C CA . LEU A 1 171 ? -1.376 -3.251 9.511 1.00 98.12 171 LEU A CA 1
ATOM 1347 C C . LEU A 1 171 ? -2.408 -4.338 9.159 1.00 98.12 171 LEU A C 1
ATOM 1349 O O . LEU A 1 171 ? -2.854 -4.408 8.015 1.00 98.12 171 LEU A O 1
ATOM 1353 N N . CYS A 1 172 ? -2.855 -5.108 10.155 1.00 97.38 172 CYS A N 1
ATOM 1354 C CA . CYS A 1 172 ? -3.901 -6.124 10.012 1.00 97.38 172 CYS A CA 1
ATOM 1355 C C . CYS A 1 172 ? -5.240 -5.517 9.560 1.00 97.38 172 CYS A C 1
ATOM 1357 O O . CYS A 1 172 ? -5.907 -6.055 8.676 1.00 97.38 172 CYS A O 1
ATOM 1359 N N . ALA A 1 173 ? -5.633 -4.371 10.122 1.00 98.12 173 ALA A N 1
ATOM 1360 C CA . ALA A 1 173 ? -6.867 -3.698 9.740 1.00 98.12 173 ALA A CA 1
ATOM 1361 C C . ALA A 1 173 ? -6.822 -3.204 8.288 1.00 98.12 173 ALA A C 1
ATOM 1363 O O . ALA A 1 173 ? -7.781 -3.404 7.544 1.00 98.12 173 ALA A O 1
ATOM 1364 N N . VAL A 1 174 ? -5.708 -2.601 7.861 1.00 98.50 174 VAL A N 1
ATOM 1365 C CA . VAL A 1 174 ? -5.520 -2.171 6.468 1.00 98.50 174 VAL A CA 1
ATOM 1366 C C . VAL A 1 174 ? -5.553 -3.373 5.525 1.00 98.50 174 VAL A C 1
ATOM 1368 O O . VAL A 1 174 ? -6.256 -3.322 4.518 1.00 98.50 174 VAL A O 1
ATOM 1371 N N . GLU A 1 175 ? -4.849 -4.460 5.855 1.00 98.12 175 GLU A N 1
ATOM 1372 C CA . GLU A 1 175 ? -4.854 -5.706 5.079 1.00 98.12 175 GLU A CA 1
ATOM 1373 C C . GLU A 1 175 ? -6.271 -6.261 4.888 1.00 98.12 175 GLU A C 1
ATOM 1375 O O . GLU A 1 175 ? -6.663 -6.619 3.772 1.00 98.12 175 GLU A O 1
ATOM 1380 N N . ALA A 1 176 ? -7.066 -6.282 5.959 1.00 97.06 176 ALA A N 1
ATOM 1381 C CA . ALA A 1 176 ? -8.451 -6.727 5.915 1.00 97.06 176 ALA A CA 1
ATOM 1382 C C . ALA A 1 176 ? -9.303 -5.841 4.990 1.00 97.06 176 ALA A C 1
ATOM 1384 O O . ALA A 1 176 ? -10.069 -6.353 4.170 1.00 97.06 176 ALA A O 1
ATOM 1385 N N . LEU A 1 177 ? -9.143 -4.517 5.082 1.00 97.44 177 LEU A N 1
ATOM 1386 C CA . LEU A 1 177 ? -9.903 -3.552 4.286 1.00 97.44 177 LEU A CA 1
ATOM 1387 C C . LEU A 1 177 ? -9.573 -3.638 2.790 1.00 97.44 177 LEU A C 1
ATOM 1389 O O . LEU A 1 177 ? -10.483 -3.629 1.967 1.00 97.44 177 LEU A O 1
ATOM 1393 N N . VAL A 1 178 ? -8.298 -3.769 2.412 1.00 96.94 178 VAL A N 1
ATOM 1394 C CA . VAL A 1 178 ? -7.916 -3.863 0.988 1.00 96.94 178 VAL A CA 1
ATOM 1395 C C . VAL A 1 178 ? -8.235 -5.219 0.362 1.00 96.94 178 VAL A C 1
ATOM 1397 O O . VAL A 1 178 ? -8.406 -5.298 -0.857 1.00 96.94 178 VAL A O 1
ATOM 1400 N N . SER A 1 179 ? -8.324 -6.271 1.181 1.00 94.81 179 SER A N 1
ATOM 1401 C CA . SER A 1 179 ? -8.689 -7.622 0.739 1.00 94.81 179 SER A CA 1
ATOM 1402 C C . SER A 1 179 ? -10.203 -7.797 0.585 1.00 94.81 179 SER A C 1
ATOM 1404 O O . SER A 1 179 ? -10.653 -8.673 -0.152 1.00 94.81 179 SER A O 1
ATOM 1406 N N . ALA A 1 180 ? -11.001 -6.962 1.254 1.00 92.75 180 ALA A N 1
ATOM 1407 C CA . ALA A 1 180 ? -12.447 -6.969 1.119 1.00 92.75 180 ALA A CA 1
ATOM 1408 C C . ALA A 1 180 ? -12.899 -6.313 -0.206 1.00 92.75 180 ALA A C 1
ATOM 1410 O O . ALA A 1 180 ? -12.262 -5.373 -0.693 1.00 92.75 180 ALA A O 1
ATOM 1411 N N . PRO A 1 181 ? -14.029 -6.750 -0.795 1.00 92.81 181 PRO A N 1
ATOM 1412 C CA . PRO A 1 181 ? -14.648 -6.101 -1.953 1.00 92.81 181 PRO A CA 1
ATOM 1413 C C . PRO A 1 181 ? -15.371 -4.801 -1.551 1.00 92.81 181 PRO A C 1
ATOM 1415 O O . PRO A 1 181 ? -16.573 -4.649 -1.755 1.00 92.81 181 PRO A O 1
ATOM 1418 N N . ILE A 1 182 ? -14.637 -3.875 -0.939 1.00 93.19 182 ILE A N 1
ATOM 1419 C CA . ILE A 1 182 ? -15.099 -2.540 -0.552 1.00 93.19 182 ILE A CA 1
ATOM 1420 C C . ILE A 1 182 ? -14.392 -1.471 -1.389 1.00 93.19 182 ILE A C 1
ATOM 1422 O O . ILE A 1 182 ? -13.379 -1.737 -2.045 1.00 93.19 182 ILE A O 1
ATOM 1426 N N . ASP A 1 183 ? -14.938 -0.258 -1.366 1.00 94.19 183 ASP A N 1
ATOM 1427 C CA . ASP A 1 183 ? -14.305 0.895 -1.997 1.00 94.19 183 ASP A CA 1
ATOM 1428 C C . ASP A 1 183 ? -12.953 1.204 -1.331 1.00 94.19 183 ASP A C 1
ATOM 1430 O O . ASP A 1 183 ? -12.862 1.366 -0.112 1.00 94.19 183 ASP A O 1
ATOM 1434 N N . LYS A 1 184 ? -11.899 1.270 -2.150 1.00 95.94 184 LYS A N 1
ATOM 1435 C CA . LYS A 1 184 ? -10.516 1.518 -1.719 1.00 95.94 184 LYS A CA 1
ATOM 1436 C C . LYS A 1 184 ? -10.134 2.996 -1.812 1.00 95.94 184 LYS A C 1
ATOM 1438 O O . LYS A 1 184 ? -9.104 3.374 -1.255 1.00 95.94 184 LYS A O 1
ATOM 1443 N N . GLN A 1 185 ? -10.944 3.832 -2.468 1.00 96.94 185 GLN A N 1
ATOM 1444 C CA . GLN A 1 185 ? -10.681 5.266 -2.605 1.00 96.94 185 GLN A CA 1
ATOM 1445 C C . GLN A 1 185 ? -10.417 5.968 -1.259 1.00 96.94 185 GLN A C 1
ATOM 1447 O O . GLN A 1 185 ? -9.436 6.706 -1.177 1.00 96.94 185 GLN A O 1
ATOM 1452 N N . PRO A 1 186 ? -11.150 5.683 -0.163 1.00 97.75 186 PRO A N 1
ATOM 1453 C CA . PRO A 1 186 ? -10.916 6.360 1.114 1.00 97.75 186 PRO A CA 1
ATOM 1454 C C . PRO A 1 186 ? -9.543 6.046 1.728 1.00 97.75 186 PRO A C 1
ATOM 1456 O O . PRO A 1 186 ? -8.974 6.878 2.434 1.00 97.75 186 PRO A O 1
ATOM 1459 N N . LEU A 1 187 ? -8.984 4.858 1.456 1.00 98.06 187 LEU A N 1
ATOM 1460 C CA . LEU A 1 187 ? -7.614 4.511 1.849 1.00 98.06 187 LEU A CA 1
ATOM 1461 C C . LEU A 1 187 ? -6.590 5.277 1.006 1.00 98.06 187 LEU A C 1
ATOM 1463 O O . LEU A 1 187 ? -5.588 5.756 1.528 1.00 98.06 187 LEU A O 1
ATOM 1467 N N . LEU A 1 188 ? -6.836 5.424 -0.296 1.00 97.69 188 LEU A N 1
ATOM 1468 C CA . LEU A 1 188 ? -5.958 6.197 -1.176 1.00 97.69 188 LEU A CA 1
ATOM 1469 C C . LEU A 1 188 ? -5.936 7.679 -0.783 1.00 97.69 188 LEU A C 1
ATOM 1471 O O . LEU A 1 188 ? -4.857 8.252 -0.634 1.00 97.69 188 LEU A O 1
ATOM 1475 N N . ASP A 1 189 ? -7.104 8.260 -0.506 1.00 96.44 189 ASP A N 1
ATOM 1476 C CA . ASP A 1 189 ? -7.258 9.654 -0.068 1.00 96.44 189 ASP A CA 1
ATOM 1477 C C . ASP A 1 189 ? -6.589 9.940 1.280 1.00 96.44 189 ASP A C 1
ATOM 1479 O O . ASP A 1 189 ? -6.262 11.090 1.596 1.00 96.44 189 ASP A O 1
ATOM 1483 N N . SER A 1 190 ? -6.351 8.896 2.079 1.00 97.44 190 SER A N 1
ATOM 1484 C CA . SER A 1 190 ? -5.606 9.002 3.327 1.00 97.44 190 SER A CA 1
ATOM 1485 C C . SER A 1 190 ? -4.099 9.202 3.101 1.00 97.44 190 SER A C 1
ATOM 1487 O O . SER A 1 190 ? -3.385 9.586 4.033 1.00 97.44 190 SER A O 1
ATOM 1489 N N . GLY A 1 191 ? -3.599 8.941 1.890 1.00 96.88 191 GLY A N 1
ATOM 1490 C CA . GLY A 1 191 ? -2.178 8.959 1.545 1.00 96.88 191 GLY A CA 1
ATOM 1491 C C . GLY A 1 191 ? -1.433 7.672 1.910 1.00 96.88 191 GLY A C 1
ATOM 1492 O O . GLY A 1 191 ? -0.200 7.663 1.918 1.00 96.88 191 GLY A O 1
ATOM 1493 N N . ILE A 1 192 ? -2.145 6.579 2.222 1.00 98.19 192 ILE A N 1
ATOM 1494 C CA . ILE A 1 192 ? -1.509 5.345 2.702 1.00 98.19 192 ILE A CA 1
ATOM 1495 C C . ILE A 1 192 ? -0.558 4.735 1.671 1.00 98.19 192 ILE A C 1
ATOM 1497 O O . ILE A 1 192 ? 0.515 4.273 2.039 1.00 98.19 192 ILE A O 1
ATOM 1501 N N . LEU A 1 193 ? -0.891 4.787 0.378 1.00 98.38 193 LEU A N 1
ATOM 1502 C CA . LEU A 1 193 ? -0.051 4.187 -0.658 1.00 98.38 193 LEU A CA 1
ATOM 1503 C C . LEU A 1 193 ? 1.319 4.874 -0.750 1.00 98.38 193 LEU A C 1
ATOM 1505 O O . LEU A 1 193 ? 2.337 4.194 -0.840 1.00 98.38 193 LEU A O 1
ATOM 1509 N N . SER A 1 194 ? 1.355 6.206 -0.650 1.00 97.31 194 SER A N 1
ATOM 1510 C CA . SER A 1 194 ? 2.608 6.970 -0.573 1.00 97.31 194 SER A CA 1
ATOM 1511 C C . SER A 1 194 ? 3.431 6.546 0.649 1.00 97.31 194 SER A C 1
ATOM 1513 O O . SER A 1 194 ? 4.613 6.231 0.518 1.00 97.31 194 SER A O 1
ATOM 1515 N N . CYS A 1 195 ? 2.798 6.436 1.822 1.00 97.19 195 CYS A N 1
ATOM 1516 C CA . CYS A 1 195 ? 3.449 5.964 3.047 1.00 97.19 195 CYS A CA 1
ATOM 1517 C C . CYS A 1 195 ? 4.028 4.543 2.905 1.00 97.19 195 CYS A C 1
ATOM 1519 O O . CYS A 1 195 ? 5.172 4.308 3.293 1.00 97.19 195 CYS A O 1
ATOM 1521 N N . LEU A 1 196 ? 3.286 3.618 2.289 1.00 98.19 196 LEU A N 1
ATOM 1522 C CA . LEU A 1 196 ? 3.741 2.248 2.041 1.00 98.19 196 LEU A CA 1
ATOM 1523 C C . LEU A 1 196 ? 4.920 2.194 1.059 1.00 98.19 196 LEU A C 1
ATOM 1525 O O . LEU A 1 196 ? 5.820 1.384 1.253 1.00 98.19 196 LEU A O 1
ATOM 1529 N N . ILE A 1 197 ? 4.972 3.079 0.054 1.00 97.75 197 ILE A N 1
ATOM 1530 C CA . ILE A 1 197 ? 6.145 3.199 -0.829 1.00 97.75 197 ILE A CA 1
ATOM 1531 C C . ILE A 1 197 ? 7.382 3.607 -0.022 1.00 97.75 197 ILE A C 1
ATOM 1533 O O . ILE A 1 197 ? 8.437 3.005 -0.189 1.00 97.75 197 ILE A O 1
ATOM 1537 N N . TYR A 1 198 ? 7.277 4.574 0.894 1.00 95.38 198 TYR A N 1
ATOM 1538 C CA . TYR A 1 198 ? 8.412 4.923 1.756 1.00 95.38 198 TYR A CA 1
ATOM 1539 C C . TYR A 1 198 ? 8.843 3.760 2.655 1.00 95.38 198 TYR A C 1
ATOM 1541 O O . TYR A 1 198 ? 10.041 3.542 2.806 1.00 95.38 198 TYR A O 1
ATOM 1549 N N . LEU A 1 199 ? 7.901 2.986 3.206 1.00 96.12 199 LEU A N 1
ATOM 1550 C CA . LEU A 1 199 ? 8.231 1.785 3.981 1.00 96.12 199 LEU A CA 1
ATOM 1551 C C . LEU A 1 199 ? 8.948 0.734 3.128 1.00 96.12 199 LEU A C 1
ATOM 1553 O O . LEU A 1 199 ? 9.988 0.227 3.539 1.00 96.12 199 LEU A O 1
ATOM 1557 N N . LEU A 1 200 ? 8.461 0.463 1.914 1.00 96.56 200 LEU A N 1
ATOM 1558 C CA . LEU A 1 200 ? 9.139 -0.434 0.977 1.00 96.56 200 LEU A CA 1
ATOM 1559 C C . LEU A 1 200 ? 10.570 0.040 0.683 1.00 96.56 200 LEU A C 1
ATOM 1561 O O . LEU A 1 200 ? 11.486 -0.777 0.652 1.00 96.56 200 LEU A O 1
ATOM 1565 N N . ASN A 1 201 ? 10.787 1.352 0.535 1.00 94.12 201 ASN A N 1
ATOM 1566 C CA . ASN A 1 201 ? 12.128 1.902 0.332 1.00 94.12 201 ASN A CA 1
ATOM 1567 C C . ASN A 1 201 ? 13.081 1.584 1.490 1.00 94.12 201 ASN A C 1
ATOM 1569 O O . ASN A 1 201 ? 14.253 1.299 1.254 1.00 94.12 201 ASN A O 1
ATOM 1573 N N . VAL A 1 202 ? 12.575 1.664 2.724 1.00 92.88 202 VAL A N 1
ATOM 1574 C CA . VAL A 1 202 ? 13.335 1.370 3.947 1.00 92.88 202 VAL A CA 1
ATOM 1575 C C . VAL A 1 202 ? 13.715 -0.109 3.994 1.00 92.88 202 VAL A C 1
ATOM 1577 O O . VAL A 1 202 ? 14.861 -0.424 4.293 1.00 92.88 202 VAL A O 1
ATOM 1580 N N . PHE A 1 203 ? 12.805 -1.018 3.629 1.00 91.94 203 PHE A N 1
ATOM 1581 C CA . PHE A 1 203 ? 13.116 -2.454 3.566 1.00 91.94 203 PHE A CA 1
ATOM 1582 C C . PHE A 1 203 ? 14.109 -2.811 2.454 1.00 91.94 203 PHE A C 1
ATOM 1584 O O . PHE A 1 203 ? 14.899 -3.740 2.599 1.00 91.94 203 PHE A O 1
ATOM 1591 N N . LEU A 1 204 ? 14.100 -2.068 1.344 1.00 89.50 204 LEU A N 1
ATOM 1592 C CA . LEU A 1 204 ? 15.053 -2.259 0.246 1.00 89.50 204 LEU A CA 1
ATOM 1593 C C . LEU A 1 204 ? 16.453 -1.712 0.557 1.00 89.50 204 LEU A C 1
ATOM 1595 O O . LEU A 1 204 ? 17.430 -2.200 -0.011 1.00 89.50 204 LEU A O 1
ATOM 1599 N N . ASN A 1 205 ? 16.554 -0.721 1.445 1.00 83.25 205 ASN A N 1
ATOM 1600 C CA . ASN A 1 205 ? 17.805 -0.066 1.823 1.00 83.25 205 ASN A CA 1
ATOM 1601 C C . ASN A 1 205 ? 17.941 -0.012 3.356 1.00 83.25 205 ASN A C 1
ATOM 1603 O O . ASN A 1 205 ? 17.891 1.082 3.924 1.00 83.25 205 ASN A O 1
ATOM 1607 N N . PRO A 1 206 ? 18.082 -1.161 4.045 1.00 71.00 206 PRO A N 1
ATOM 1608 C CA . PRO A 1 206 ? 18.403 -1.143 5.465 1.00 71.00 206 PRO A CA 1
ATOM 1609 C C . PRO A 1 206 ? 19.759 -0.446 5.629 1.00 71.00 206 PRO A C 1
ATOM 1611 O O . PRO A 1 206 ? 20.707 -0.794 4.926 1.00 71.00 206 PRO A O 1
ATOM 1614 N N . ASP A 1 207 ? 19.840 0.568 6.494 1.00 62.38 207 ASP A N 1
ATOM 1615 C CA . ASP A 1 207 ? 21.084 1.310 6.709 1.00 62.38 207 ASP A CA 1
ATOM 1616 C C . ASP A 1 207 ? 22.236 0.336 7.017 1.00 62.38 207 ASP A C 1
ATOM 1618 O O . ASP A 1 207 ? 22.131 -0.514 7.903 1.00 62.38 207 ASP A O 1
ATOM 1622 N N . ASP A 1 208 ? 23.367 0.484 6.316 1.00 47.22 208 ASP A N 1
ATOM 1623 C CA . ASP A 1 208 ? 24.572 -0.346 6.501 1.00 47.22 208 ASP A CA 1
ATOM 1624 C C . ASP A 1 208 ? 25.181 -0.225 7.922 1.00 47.22 208 ASP A C 1
ATOM 1626 O O . ASP A 1 208 ? 26.160 -0.899 8.254 1.00 47.22 208 ASP A O 1
ATOM 1630 N N . THR A 1 209 ? 24.625 0.631 8.784 1.00 43.31 209 THR A N 1
ATOM 1631 C CA . THR A 1 209 ? 25.113 0.896 10.141 1.00 43.31 209 THR A CA 1
ATOM 1632 C C . THR A 1 209 ? 24.904 -0.269 11.111 1.00 43.31 209 THR A C 1
ATOM 1634 O O . THR A 1 209 ? 25.697 -0.394 12.044 1.00 43.31 209 THR A O 1
ATOM 1637 N N . ASP A 1 210 ? 23.949 -1.173 10.866 1.00 42.12 210 ASP A N 1
ATOM 1638 C CA . ASP A 1 210 ? 23.729 -2.353 11.726 1.00 42.12 210 ASP A CA 1
ATOM 1639 C C . ASP A 1 210 ? 24.545 -3.590 11.312 1.00 42.12 210 ASP A C 1
ATOM 1641 O O . ASP A 1 210 ? 24.717 -4.527 12.093 1.00 42.12 210 ASP A O 1
ATOM 1645 N N . HIS A 1 211 ? 25.147 -3.592 10.120 1.00 41.00 211 HIS A N 1
ATOM 1646 C CA . HIS A 1 211 ? 26.032 -4.681 9.686 1.00 41.00 211 HIS A CA 1
ATOM 1647 C C . HIS A 1 211 ? 27.496 -4.503 10.134 1.00 41.00 211 HIS A C 1
ATOM 1649 O O . HIS A 1 211 ? 28.341 -5.358 9.868 1.00 41.00 211 HIS A O 1
ATOM 1655 N N . GLY A 1 212 ? 27.806 -3.440 10.887 1.00 31.28 212 GLY A N 1
ATOM 1656 C CA . GLY A 1 212 ? 29.144 -3.148 11.416 1.00 31.28 212 GLY A CA 1
ATOM 1657 C C . GLY A 1 212 ? 29.595 -3.981 12.628 1.00 31.28 212 GLY A C 1
ATOM 1658 O O . GLY A 1 212 ? 30.744 -3.852 13.046 1.00 31.28 212 GLY A O 1
ATOM 1659 N N . GLN A 1 213 ? 28.747 -4.847 13.198 1.00 30.78 213 GLN A N 1
ATOM 1660 C CA . GLN A 1 213 ? 29.099 -5.733 14.324 1.00 30.78 213 GLN A CA 1
ATOM 1661 C C . GLN A 1 213 ? 29.261 -7.208 13.922 1.00 30.78 213 GLN A C 1
ATOM 1663 O O . GLN A 1 213 ? 28.952 -8.116 14.687 1.00 30.78 213 GLN A O 1
ATOM 1668 N N . PHE A 1 214 ? 29.839 -7.496 12.755 1.00 34.59 214 PHE A N 1
ATOM 1669 C CA . PHE A 1 214 ? 30.442 -8.815 12.524 1.00 34.59 214 PHE A CA 1
ATOM 1670 C C . PHE A 1 214 ? 31.807 -8.902 13.230 1.00 34.59 214 PHE A C 1
ATOM 1672 O O . PHE A 1 214 ? 32.858 -8.937 12.595 1.00 34.59 214 PHE A O 1
ATOM 1679 N N . HIS A 1 215 ? 31.802 -8.926 14.567 1.00 30.20 215 HIS A N 1
ATOM 1680 C CA . HIS A 1 215 ? 32.998 -9.194 15.364 1.00 30.20 215 HIS A CA 1
ATOM 1681 C C . HIS A 1 215 ? 33.074 -10.678 15.752 1.00 30.20 215 HIS A C 1
ATOM 1683 O O . HIS A 1 215 ? 32.311 -11.172 16.571 1.00 30.20 215 HIS A O 1
ATOM 1689 N N . ASN A 1 216 ? 34.045 -11.349 15.132 1.00 32.31 216 ASN A N 1
ATOM 1690 C CA . ASN A 1 216 ? 34.939 -12.385 15.655 1.00 32.31 216 ASN A CA 1
ATOM 1691 C C . ASN A 1 216 ? 34.404 -13.463 16.621 1.00 32.31 216 ASN A C 1
ATOM 1693 O O . ASN A 1 216 ? 33.963 -13.228 17.741 1.00 32.31 216 ASN A O 1
ATOM 1697 N N . ALA A 1 217 ? 34.632 -14.701 16.184 1.00 40.19 217 ALA A N 1
ATOM 1698 C CA . ALA A 1 217 ? 34.435 -15.962 16.879 1.00 40.19 217 ALA A CA 1
ATOM 1699 C C . ALA A 1 217 ? 34.935 -16.010 18.339 1.00 40.19 217 ALA A C 1
ATOM 1701 O O . ALA A 1 217 ? 36.136 -15.927 18.591 1.00 40.19 217 ALA A O 1
ATOM 1702 N N . SER A 1 218 ? 34.026 -16.310 19.273 1.00 41.22 218 SER A N 1
ATOM 1703 C CA . SER A 1 218 ? 34.077 -17.472 20.190 1.00 41.22 218 SER A CA 1
ATOM 1704 C C . SER A 1 218 ? 33.116 -17.270 21.363 1.00 41.22 218 SER A C 1
ATOM 1706 O O . SER A 1 218 ? 33.373 -16.414 22.196 1.00 41.22 218 SER A O 1
ATOM 1708 N N . ASN A 1 219 ? 32.031 -18.060 21.423 1.00 36.53 219 ASN A N 1
ATOM 1709 C CA . ASN A 1 219 ? 31.426 -18.639 22.643 1.00 36.53 219 ASN A CA 1
ATOM 1710 C C . ASN A 1 219 ? 30.114 -19.373 22.290 1.00 36.53 219 ASN A C 1
ATOM 1712 O O . ASN A 1 219 ? 29.166 -18.808 21.747 1.00 36.53 219 ASN A O 1
ATOM 1716 N N . SER A 1 220 ? 30.062 -20.679 22.553 1.00 50.38 220 SER A N 1
ATOM 1717 C CA . SER A 1 220 ? 29.143 -21.639 21.917 1.00 50.38 220 SER A CA 1
ATOM 1718 C C . SER A 1 220 ? 27.781 -21.840 22.605 1.00 50.38 220 SER A C 1
ATOM 1720 O O . SER A 1 220 ? 27.054 -22.758 22.231 1.00 50.38 220 SER A O 1
ATOM 1722 N N . ARG A 1 221 ? 27.383 -20.991 23.569 1.00 42.16 221 ARG A N 1
ATOM 1723 C CA . ARG A 1 221 ? 26.092 -21.140 24.282 1.00 42.16 221 ARG A CA 1
ATOM 1724 C C . ARG A 1 221 ? 25.145 -19.937 24.174 1.00 42.16 221 ARG A C 1
ATOM 1726 O O . ARG A 1 221 ? 23.955 -20.152 23.970 1.00 42.16 221 ARG A O 1
ATOM 1733 N N . GLU A 1 222 ? 25.650 -18.701 24.182 1.00 44.00 222 GLU A N 1
ATOM 1734 C CA . GLU A 1 222 ? 24.851 -17.492 23.870 1.00 44.00 222 GLU A CA 1
ATOM 1735 C C . GLU A 1 222 ? 24.425 -17.438 22.396 1.00 44.00 222 GLU A C 1
ATOM 1737 O O . GLU A 1 222 ? 23.337 -16.969 22.069 1.00 44.00 222 GLU A O 1
ATOM 1742 N N . ASN A 1 223 ? 25.224 -18.042 21.512 1.00 43.47 223 ASN A N 1
ATOM 1743 C CA . ASN A 1 223 ? 24.960 -18.117 20.077 1.00 43.47 223 ASN A CA 1
ATOM 1744 C C . ASN A 1 223 ? 23.644 -18.824 19.708 1.00 43.47 223 ASN A C 1
ATOM 1746 O O . ASN A 1 223 ? 23.081 -18.528 18.664 1.00 43.47 223 ASN A O 1
ATOM 1750 N N . ILE A 1 224 ? 23.139 -19.762 20.515 1.00 53.09 224 ILE A N 1
ATOM 1751 C CA . ILE A 1 224 ? 21.889 -20.477 20.186 1.00 53.09 224 ILE A CA 1
ATOM 1752 C C . ILE A 1 224 ? 20.666 -19.613 20.519 1.00 53.09 224 ILE A C 1
ATOM 1754 O O . ILE A 1 224 ? 19.699 -19.607 19.760 1.00 53.09 224 ILE A O 1
ATOM 1758 N N . SER A 1 225 ? 20.716 -18.861 21.625 1.00 51.81 225 SER A N 1
ATOM 1759 C CA . SER A 1 225 ? 19.635 -17.949 22.015 1.00 51.81 225 SER A CA 1
ATOM 1760 C C . SER A 1 225 ? 19.579 -16.733 21.092 1.00 51.81 225 SER A C 1
ATOM 1762 O O . SER A 1 225 ? 18.502 -16.399 20.613 1.00 51.81 225 SER A O 1
ATOM 1764 N N . LEU A 1 226 ? 20.737 -16.143 20.769 1.00 51.53 226 LEU A N 1
ATOM 1765 C CA . LEU A 1 226 ? 20.844 -15.008 19.847 1.00 51.53 226 LEU A CA 1
ATOM 1766 C C . LEU A 1 226 ? 20.405 -15.380 18.426 1.00 51.53 226 LEU A C 1
ATOM 1768 O O . LEU A 1 226 ? 19.602 -14.670 17.839 1.00 51.53 226 LEU A O 1
ATOM 1772 N N . LYS A 1 227 ? 20.813 -16.548 17.906 1.00 54.56 227 LYS A N 1
ATOM 1773 C CA . LYS A 1 227 ? 20.352 -17.025 16.587 1.00 54.56 227 LYS A CA 1
ATOM 1774 C C . LYS A 1 227 ? 18.854 -17.319 16.541 1.00 54.56 227 LYS A C 1
ATOM 1776 O O . LYS A 1 227 ? 18.232 -17.180 15.492 1.00 54.56 227 LYS A O 1
ATOM 1781 N N . LYS A 1 228 ? 18.262 -17.776 17.649 1.00 57.53 228 LYS A N 1
ATOM 1782 C CA . LYS A 1 228 ? 16.815 -18.028 17.725 1.00 57.53 228 LYS A CA 1
ATOM 1783 C C . LYS A 1 228 ? 16.026 -16.717 17.743 1.00 57.53 228 LYS A C 1
ATOM 1785 O O . LYS A 1 228 ? 14.984 -16.641 17.095 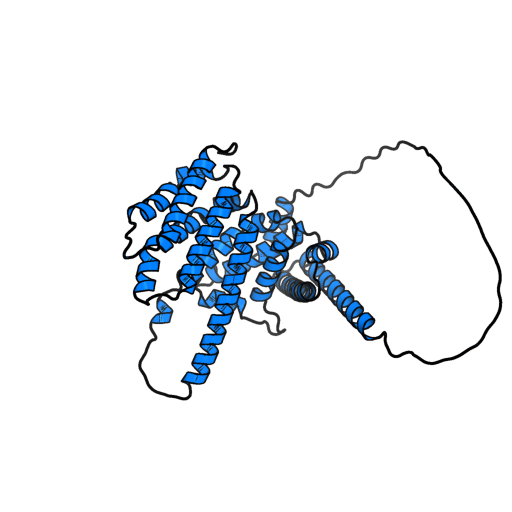1.00 57.53 228 LYS A O 1
ATOM 1790 N N . ASP A 1 229 ? 16.528 -15.715 18.453 1.00 61.12 229 ASP A N 1
ATOM 1791 C CA . ASP A 1 229 ? 15.935 -14.380 18.518 1.00 61.12 229 ASP A CA 1
ATOM 1792 C C . ASP A 1 229 ? 16.065 -13.647 17.171 1.00 61.12 229 ASP A C 1
ATOM 1794 O O . ASP A 1 229 ? 15.070 -13.209 16.604 1.00 61.12 229 ASP A O 1
ATOM 1798 N N . GLU A 1 230 ? 17.251 -13.687 16.557 1.00 66.12 230 GLU A N 1
ATOM 1799 C CA . GLU A 1 230 ? 17.526 -13.142 15.219 1.00 66.12 230 GLU A CA 1
ATOM 1800 C C . GLU A 1 230 ? 16.635 -13.775 14.136 1.00 66.12 230 GLU A C 1
ATOM 1802 O O . GLU A 1 230 ? 16.030 -13.074 13.323 1.00 66.12 230 GLU A O 1
ATOM 1807 N N . ASN A 1 231 ? 16.468 -15.103 14.159 1.00 72.62 231 ASN A N 1
ATOM 1808 C CA . ASN A 1 231 ? 15.559 -15.797 13.244 1.00 72.62 231 ASN A CA 1
ATOM 1809 C C . ASN A 1 231 ? 14.092 -15.397 13.458 1.00 72.62 231 ASN A C 1
ATOM 1811 O O . ASN A 1 231 ? 13.326 -15.356 12.496 1.00 72.62 231 ASN A O 1
ATOM 1815 N N . THR A 1 232 ? 13.694 -15.104 14.698 1.00 76.69 232 THR A N 1
ATOM 1816 C CA . THR A 1 232 ? 12.325 -14.682 15.024 1.00 76.69 232 THR A CA 1
ATOM 1817 C C . THR A 1 232 ? 12.068 -13.259 14.532 1.00 76.69 232 THR A C 1
ATOM 1819 O O . THR A 1 232 ? 11.041 -13.007 13.906 1.00 76.69 232 THR A O 1
ATOM 1822 N N . THR A 1 233 ? 13.019 -12.347 14.735 1.00 78.75 233 THR A N 1
ATOM 1823 C CA . THR A 1 233 ? 12.961 -10.967 14.229 1.00 78.75 233 THR A CA 1
ATOM 1824 C C . THR A 1 233 ? 12.922 -10.934 12.705 1.00 78.75 233 THR A C 1
ATOM 1826 O O . THR A 1 233 ? 12.088 -10.245 12.121 1.00 78.75 233 THR A O 1
ATOM 1829 N N . LYS A 1 234 ? 13.743 -11.757 12.047 1.00 83.38 234 LYS A N 1
ATOM 1830 C CA . LYS A 1 234 ? 13.753 -11.868 10.586 1.00 83.38 234 LYS A CA 1
ATOM 1831 C C . LYS A 1 234 ? 12.454 -12.447 10.027 1.00 83.38 234 LYS A C 1
ATOM 1833 O O . LYS A 1 234 ? 11.976 -11.985 8.998 1.00 83.38 234 LYS A O 1
ATOM 1838 N N . LEU A 1 235 ? 11.860 -13.437 10.697 1.00 86.44 235 LEU A N 1
ATOM 1839 C CA . LEU A 1 235 ? 10.573 -14.000 10.285 1.00 86.44 235 LEU A CA 1
ATOM 1840 C C . LEU A 1 235 ? 9.442 -12.968 10.401 1.00 86.44 235 LEU A C 1
ATOM 1842 O O . LEU A 1 235 ? 8.643 -12.847 9.478 1.00 86.44 235 LEU A O 1
ATOM 1846 N N . LYS A 1 236 ? 9.431 -12.175 11.480 1.00 88.06 236 LYS A N 1
ATOM 1847 C CA . LYS A 1 236 ? 8.491 -11.056 11.645 1.00 88.06 236 LYS A CA 1
ATOM 1848 C C . LYS A 1 236 ? 8.676 -9.976 10.582 1.00 88.06 236 LYS A C 1
ATOM 1850 O O . LYS A 1 236 ? 7.691 -9.467 10.062 1.00 88.06 236 LYS A O 1
ATOM 1855 N N . GLN A 1 237 ? 9.918 -9.633 10.242 1.00 91.75 237 GLN A N 1
ATOM 1856 C CA . GLN A 1 237 ? 10.194 -8.678 9.168 1.00 91.75 237 GLN A CA 1
ATOM 1857 C C . GLN A 1 237 ? 9.623 -9.167 7.834 1.00 91.75 237 GLN A C 1
ATOM 1859 O O . GLN A 1 237 ? 8.915 -8.418 7.171 1.00 91.75 237 GLN A O 1
ATOM 1864 N N . LEU A 1 238 ? 9.860 -10.432 7.475 1.00 91.94 238 LEU A N 1
ATOM 1865 C CA . LEU A 1 238 ? 9.325 -11.015 6.241 1.00 91.94 238 LEU A CA 1
ATOM 1866 C C . LEU A 1 238 ? 7.787 -11.041 6.217 1.00 91.94 238 LEU A C 1
ATOM 1868 O O . LEU A 1 238 ? 7.191 -10.842 5.161 1.00 91.94 238 LEU A O 1
ATOM 1872 N N . GLU A 1 239 ? 7.142 -11.270 7.364 1.00 93.81 239 GLU A N 1
ATOM 1873 C CA . GLU A 1 239 ? 5.682 -11.191 7.501 1.00 93.81 239 GLU A CA 1
ATOM 1874 C C . GLU A 1 239 ? 5.179 -9.763 7.242 1.00 93.81 239 GLU A C 1
ATOM 1876 O O . GLU A 1 239 ? 4.317 -9.558 6.388 1.00 93.81 239 GLU A O 1
ATOM 1881 N N . VAL A 1 240 ? 5.779 -8.766 7.901 1.00 96.12 240 VAL A N 1
ATOM 1882 C CA . VAL A 1 240 ? 5.438 -7.345 7.724 1.00 96.12 240 VAL A CA 1
ATOM 1883 C C . VAL A 1 240 ? 5.652 -6.895 6.276 1.00 96.12 240 VAL A C 1
ATOM 1885 O O . VAL A 1 240 ? 4.766 -6.274 5.685 1.00 96.12 240 VAL A O 1
ATOM 1888 N N . GLU A 1 241 ? 6.797 -7.231 5.681 1.00 95.62 241 GLU A N 1
ATOM 1889 C CA . GLU A 1 241 ? 7.111 -6.948 4.278 1.00 95.62 241 GLU A CA 1
ATOM 1890 C C . GLU A 1 241 ? 6.074 -7.565 3.333 1.00 95.62 241 GLU A C 1
ATOM 1892 O O . GLU A 1 241 ? 5.565 -6.888 2.435 1.00 95.62 241 GLU A O 1
ATOM 1897 N N . GLY A 1 242 ? 5.732 -8.839 3.555 1.00 96.44 242 GLY A N 1
ATOM 1898 C CA . GLY A 1 242 ? 4.739 -9.563 2.769 1.00 96.44 242 GLY A CA 1
ATOM 1899 C C . GLY A 1 242 ? 3.368 -8.892 2.811 1.00 96.44 242 GLY A C 1
ATOM 1900 O O . GLY A 1 242 ? 2.775 -8.642 1.757 1.00 96.44 242 GLY A O 1
ATOM 1901 N N . THR A 1 243 ? 2.893 -8.532 4.005 1.00 98.06 243 THR A N 1
ATOM 1902 C CA . THR A 1 243 ? 1.614 -7.833 4.181 1.00 98.06 243 THR A CA 1
ATOM 1903 C C . THR A 1 243 ? 1.633 -6.448 3.532 1.00 98.06 243 THR A C 1
ATOM 1905 O O . THR A 1 243 ? 0.684 -6.085 2.835 1.00 98.06 243 THR A O 1
ATOM 1908 N N . ILE A 1 244 ? 2.721 -5.683 3.669 1.00 98.38 244 ILE A N 1
ATOM 1909 C CA . ILE A 1 244 ? 2.865 -4.367 3.024 1.00 98.38 244 ILE A CA 1
ATOM 1910 C C . ILE A 1 244 ? 2.793 -4.493 1.502 1.00 98.38 244 ILE A C 1
ATOM 1912 O O . ILE A 1 244 ? 2.024 -3.773 0.863 1.00 98.38 244 ILE A O 1
ATOM 1916 N N . VAL A 1 245 ? 3.532 -5.434 0.910 1.00 98.25 245 VAL A N 1
ATOM 1917 C CA . VAL A 1 245 ? 3.500 -5.675 -0.539 1.00 98.25 245 VAL A CA 1
ATOM 1918 C C . VAL A 1 245 ? 2.103 -6.090 -1.003 1.00 98.25 245 VAL A C 1
ATOM 1920 O O . VAL A 1 245 ? 1.639 -5.615 -2.043 1.00 98.25 245 VAL A O 1
ATOM 1923 N N . HIS A 1 246 ? 1.422 -6.958 -0.250 1.00 98.31 246 HIS A N 1
ATOM 1924 C CA . HIS A 1 246 ? 0.049 -7.369 -0.550 1.00 98.31 246 HIS A CA 1
ATOM 1925 C C . HIS A 1 246 ? -0.902 -6.168 -0.567 1.00 98.31 246 HIS A C 1
ATOM 1927 O O . HIS A 1 246 ? -1.617 -5.961 -1.551 1.00 98.31 246 HIS A O 1
ATOM 1933 N N . ILE A 1 247 ? -0.837 -5.316 0.461 1.00 98.75 247 ILE A N 1
ATOM 1934 C CA . ILE A 1 247 ? -1.637 -4.091 0.544 1.00 98.75 247 ILE A CA 1
ATOM 1935 C C . ILE A 1 247 ? -1.354 -3.168 -0.644 1.00 98.75 247 ILE A C 1
ATOM 1937 O O . ILE A 1 247 ? -2.285 -2.697 -1.300 1.00 98.75 247 ILE A O 1
ATOM 1941 N N . MET A 1 248 ? -0.078 -2.929 -0.957 1.00 98.75 248 MET A N 1
ATOM 1942 C CA . MET A 1 248 ? 0.317 -2.061 -2.068 1.00 98.75 248 MET A CA 1
ATOM 1943 C C . MET A 1 248 ? -0.229 -2.561 -3.405 1.00 98.75 248 MET A C 1
ATOM 1945 O O . MET A 1 248 ? -0.763 -1.765 -4.171 1.00 98.75 248 MET A O 1
ATOM 1949 N N . LYS A 1 249 ? -0.157 -3.870 -3.678 1.00 98.50 249 LYS A N 1
ATOM 1950 C CA . LYS A 1 249 ? -0.721 -4.466 -4.901 1.00 98.50 249 LYS A CA 1
ATOM 1951 C C . LYS A 1 249 ? -2.239 -4.319 -4.965 1.00 98.50 249 LYS A C 1
ATOM 1953 O O . LYS A 1 249 ? -2.778 -3.973 -6.014 1.00 98.50 249 LYS A O 1
ATOM 1958 N N . ALA A 1 250 ? -2.929 -4.555 -3.851 1.00 98.19 250 ALA A N 1
ATOM 1959 C CA . ALA A 1 250 ? -4.380 -4.418 -3.780 1.00 98.19 250 ALA A CA 1
ATOM 1960 C C . ALA A 1 250 ? -4.842 -2.971 -4.037 1.00 98.19 250 ALA A C 1
ATOM 1962 O O . ALA A 1 250 ? -5.852 -2.764 -4.711 1.00 98.19 250 ALA A O 1
ATOM 1963 N N . LEU A 1 251 ? -4.094 -1.981 -3.541 1.00 98.44 251 LEU A N 1
ATOM 1964 C CA . LEU A 1 251 ? -4.347 -0.557 -3.781 1.00 98.44 251 LEU A CA 1
ATOM 1965 C C . LEU A 1 251 ? -3.957 -0.118 -5.199 1.00 98.44 251 LEU A C 1
ATOM 1967 O O . LEU A 1 251 ? -4.705 0.630 -5.820 1.00 98.44 251 LEU A O 1
ATOM 1971 N N . ALA A 1 252 ? -2.829 -0.598 -5.730 1.00 98.19 252 ALA A N 1
ATOM 1972 C CA . ALA A 1 252 ? -2.330 -0.247 -7.064 1.00 98.19 252 ALA A CA 1
ATOM 1973 C C . ALA A 1 252 ? -3.267 -0.671 -8.207 1.00 98.19 252 ALA A C 1
ATOM 1975 O O . ALA A 1 252 ? -3.230 -0.079 -9.280 1.00 98.19 252 ALA A O 1
ATOM 1976 N N . ASN A 1 253 ? -4.142 -1.650 -7.966 1.00 95.81 253 ASN A N 1
ATOM 1977 C CA . ASN A 1 253 ? -5.203 -2.039 -8.899 1.00 95.81 253 ASN A CA 1
ATOM 1978 C C . ASN A 1 253 ? -6.325 -0.994 -9.053 1.00 95.81 253 ASN A C 1
ATOM 1980 O O . ASN A 1 253 ? -7.230 -1.181 -9.862 1.00 95.81 253 ASN A O 1
ATOM 1984 N N . HIS A 1 254 ? -6.323 0.077 -8.260 1.00 96.12 254 HIS A N 1
ATOM 1985 C CA . HIS A 1 254 ? -7.324 1.132 -8.336 1.00 96.12 254 HIS A CA 1
ATOM 1986 C C . HIS A 1 254 ? -6.907 2.227 -9.330 1.00 96.12 254 HIS A C 1
ATOM 1988 O O . HIS A 1 254 ? -5.774 2.701 -9.300 1.00 96.12 254 HIS A O 1
ATOM 1994 N N . SER A 1 255 ? -7.833 2.707 -10.164 1.00 94.31 255 SER A N 1
ATOM 1995 C CA . SER A 1 255 ? -7.515 3.630 -11.269 1.00 94.31 255 SER A CA 1
ATOM 1996 C C . SER A 1 255 ? -7.006 5.013 -10.843 1.00 94.31 255 SER A C 1
ATOM 1998 O O . SER A 1 255 ? -6.393 5.719 -11.637 1.00 94.31 255 SER A O 1
ATOM 2000 N N . SER A 1 256 ? -7.274 5.431 -9.604 1.00 94.31 256 SER A N 1
ATOM 2001 C CA . SER A 1 256 ? -6.764 6.689 -9.030 1.00 94.31 256 SER A CA 1
ATOM 2002 C C . SER A 1 256 ? -5.444 6.523 -8.268 1.00 94.31 256 SER A C 1
ATOM 2004 O O . SER A 1 256 ? -4.843 7.520 -7.875 1.00 94.31 256 SER A O 1
ATOM 2006 N N . ALA A 1 257 ? -4.967 5.290 -8.058 1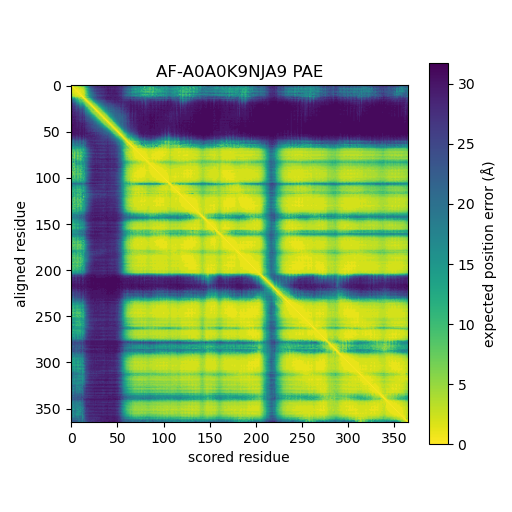.00 97.31 257 ALA A N 1
ATOM 2007 C CA . ALA A 1 257 ? -3.833 5.022 -7.177 1.00 97.31 257 ALA A CA 1
ATOM 2008 C C . ALA A 1 257 ? -2.554 5.735 -7.630 1.00 97.31 257 ALA A C 1
ATOM 2010 O O . ALA A 1 257 ? -1.855 6.316 -6.803 1.00 97.31 257 ALA A O 1
ATOM 2011 N N . ALA A 1 258 ? -2.277 5.751 -8.937 1.00 96.31 258 ALA A N 1
ATOM 2012 C CA . ALA A 1 258 ? -1.117 6.443 -9.496 1.00 96.31 258 ALA A CA 1
ATOM 2013 C C . ALA A 1 258 ? -1.187 7.965 -9.270 1.00 96.31 258 ALA A C 1
ATOM 2015 O O . ALA A 1 258 ? -0.178 8.593 -8.944 1.00 96.31 258 ALA A O 1
ATOM 2016 N N . LEU A 1 259 ? -2.385 8.553 -9.373 1.00 94.06 259 LEU A N 1
ATOM 2017 C CA . LEU A 1 259 ? -2.608 9.983 -9.161 1.00 94.06 259 LEU A CA 1
ATOM 2018 C C . LEU A 1 259 ? -2.324 10.397 -7.710 1.00 94.06 259 LEU A C 1
ATOM 2020 O O . LEU A 1 259 ? -1.747 11.453 -7.482 1.00 94.06 259 LEU A O 1
ATOM 2024 N N . CYS A 1 260 ? -2.624 9.550 -6.724 1.00 94.38 260 CYS A N 1
ATOM 2025 C CA . CYS A 1 260 ? -2.327 9.835 -5.315 1.00 94.38 260 CYS A CA 1
ATOM 2026 C C . CYS A 1 260 ? -0.818 9.905 -4.991 1.00 94.38 260 CYS A C 1
ATOM 2028 O O . CYS A 1 260 ? -0.443 10.259 -3.874 1.00 94.38 260 CYS A O 1
ATOM 2030 N N . LEU A 1 261 ? 0.062 9.550 -5.935 1.00 96.69 261 LEU A N 1
ATOM 2031 C CA . LEU A 1 261 ? 1.509 9.462 -5.719 1.00 96.69 261 LEU A CA 1
ATOM 2032 C C . LEU A 1 261 ? 2.312 10.635 -6.287 1.00 96.69 261 LEU A C 1
ATOM 2034 O O . LEU A 1 261 ? 3.504 10.742 -5.984 1.00 96.69 261 LEU A O 1
ATOM 2038 N N . ILE A 1 262 ? 1.695 11.497 -7.100 1.00 94.25 262 ILE A N 1
ATOM 2039 C CA . ILE A 1 262 ? 2.412 12.574 -7.800 1.00 94.25 262 ILE A CA 1
ATOM 2040 C C . ILE A 1 262 ? 2.679 13.799 -6.917 1.00 94.25 262 ILE A C 1
ATOM 2042 O O . ILE A 1 262 ? 3.577 14.577 -7.217 1.00 94.25 262 ILE A O 1
ATOM 2046 N N . GLU A 1 263 ? 1.920 13.980 -5.832 1.00 87.19 263 GLU A N 1
ATOM 2047 C CA . GLU A 1 263 ? 2.028 15.168 -4.970 1.00 87.19 263 GLU A CA 1
ATOM 2048 C C . GLU A 1 263 ? 3.303 15.180 -4.114 1.00 87.19 263 GLU A C 1
ATOM 2050 O O . GLU A 1 263 ? 3.827 16.248 -3.816 1.00 87.19 263 GLU A O 1
ATOM 2055 N N . ASN A 1 264 ? 3.814 14.002 -3.737 1.00 86.56 264 ASN A N 1
ATOM 2056 C CA . ASN A 1 264 ? 4.937 13.850 -2.801 1.00 86.56 264 ASN A CA 1
ATOM 2057 C C . ASN A 1 264 ? 6.114 13.067 -3.404 1.00 86.56 264 ASN A C 1
ATOM 2059 O O . ASN A 1 264 ? 6.826 12.373 -2.683 1.00 86.56 264 ASN A O 1
ATOM 20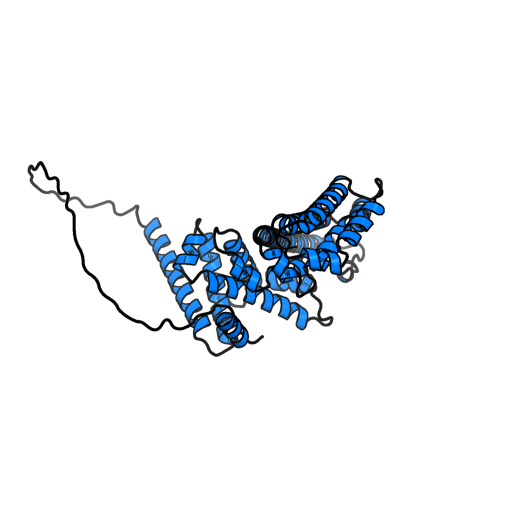63 N N . ASP A 1 265 ? 6.265 13.085 -4.730 1.00 91.19 265 ASP A N 1
ATOM 2064 C CA . ASP A 1 265 ? 7.318 12.371 -5.473 1.00 91.19 265 ASP A CA 1
ATOM 2065 C C . ASP A 1 265 ? 7.425 10.859 -5.188 1.00 91.19 265 ASP A C 1
ATOM 2067 O O . ASP A 1 265 ? 8.403 10.199 -5.544 1.00 91.19 265 ASP A O 1
ATOM 2071 N N . SER A 1 266 ? 6.393 10.262 -4.587 1.00 96.44 266 SER A N 1
ATOM 2072 C CA . SER A 1 266 ? 6.378 8.837 -4.243 1.00 96.44 266 SER A CA 1
ATOM 2073 C C . SER A 1 266 ? 6.346 7.963 -5.496 1.00 96.44 266 SER A C 1
ATOM 2075 O O . SER A 1 266 ? 6.947 6.891 -5.512 1.00 96.44 266 SER A O 1
ATOM 2077 N N . LEU A 1 267 ? 5.715 8.445 -6.574 1.00 97.31 267 LEU A N 1
ATOM 2078 C CA . LEU A 1 267 ? 5.779 7.781 -7.876 1.00 97.31 267 LEU A CA 1
ATOM 2079 C C . LEU A 1 267 ? 7.218 7.762 -8.408 1.00 97.31 267 LEU A C 1
ATOM 2081 O O . LEU A 1 267 ? 7.713 6.713 -8.810 1.00 97.31 267 LEU A O 1
ATOM 2085 N N . GLN A 1 268 ? 7.916 8.900 -8.355 1.00 96.94 268 GLN A N 1
ATOM 2086 C CA . GLN A 1 268 ? 9.315 8.992 -8.774 1.00 96.94 268 GLN A CA 1
ATOM 2087 C C . GLN A 1 268 ? 10.219 8.066 -7.942 1.00 96.94 268 GLN A C 1
ATOM 2089 O O . GLN A 1 268 ? 11.075 7.387 -8.512 1.00 96.94 268 GLN A O 1
ATOM 2094 N N . LEU A 1 269 ? 10.006 7.989 -6.624 1.00 96.19 269 LEU A N 1
ATOM 2095 C CA . LEU A 1 269 ? 10.737 7.072 -5.746 1.00 96.19 269 LEU A CA 1
ATOM 2096 C C . LEU A 1 269 ? 10.531 5.603 -6.157 1.00 96.19 269 LEU A C 1
ATOM 2098 O O . LEU A 1 269 ? 11.491 4.838 -6.209 1.00 96.19 269 LEU A O 1
ATOM 2102 N N . LEU A 1 270 ? 9.307 5.210 -6.520 1.00 97.25 270 LEU A N 1
ATOM 2103 C CA . LEU A 1 270 ? 9.029 3.852 -6.989 1.00 97.25 270 LEU A CA 1
ATOM 2104 C C . LEU A 1 270 ? 9.751 3.530 -8.311 1.00 97.25 270 LEU A C 1
ATOM 2106 O O . LEU A 1 270 ? 10.342 2.458 -8.434 1.00 97.25 270 LEU A O 1
ATOM 2110 N N . PHE A 1 271 ? 9.796 4.468 -9.267 1.00 97.00 271 PHE A N 1
ATOM 2111 C CA . PHE A 1 271 ? 10.621 4.319 -10.478 1.00 97.00 271 PHE A CA 1
ATOM 2112 C C . PHE A 1 271 ? 12.104 4.118 -10.128 1.00 97.00 271 PHE A C 1
ATOM 2114 O O . PHE A 1 271 ? 12.763 3.237 -10.683 1.00 97.00 271 PHE A O 1
ATOM 2121 N N . GLN A 1 272 ? 12.633 4.892 -9.176 1.00 94.12 272 GLN A N 1
ATOM 2122 C CA . GLN A 1 272 ? 14.021 4.758 -8.727 1.00 94.12 272 GLN A CA 1
ATOM 2123 C C . GLN A 1 272 ? 14.298 3.380 -8.113 1.00 94.12 272 GLN A C 1
ATOM 2125 O O . GLN A 1 272 ? 15.302 2.760 -8.475 1.00 94.12 272 GLN A O 1
ATOM 2130 N N . MET A 1 273 ? 13.405 2.852 -7.267 1.00 94.06 273 MET A N 1
ATOM 2131 C CA . MET A 1 273 ? 13.541 1.492 -6.723 1.00 94.06 273 MET A CA 1
ATOM 2132 C C . MET A 1 273 ? 13.635 0.452 -7.838 1.00 94.06 273 MET A C 1
ATOM 2134 O O . MET A 1 273 ? 14.554 -0.366 -7.841 1.00 94.06 273 MET A O 1
ATOM 2138 N N . VAL A 1 274 ? 12.728 0.514 -8.819 1.00 93.94 274 VAL A N 1
ATOM 2139 C CA . VAL A 1 274 ? 12.699 -0.442 -9.934 1.00 93.94 274 VAL A CA 1
ATOM 2140 C C . VAL A 1 274 ? 14.003 -0.403 -10.724 1.00 93.94 274 VAL A C 1
ATOM 2142 O O . VAL A 1 274 ? 14.583 -1.453 -10.999 1.00 93.94 274 VAL A O 1
ATOM 2145 N N . THR A 1 275 ? 14.512 0.789 -11.034 1.00 90.56 275 THR A N 1
ATOM 2146 C CA . THR A 1 275 ? 15.789 0.920 -11.753 1.00 90.56 275 THR A CA 1
ATOM 2147 C C . THR A 1 275 ? 16.988 0.459 -10.932 1.00 90.56 275 THR A C 1
ATOM 2149 O O . THR A 1 275 ? 17.870 -0.201 -11.475 1.00 90.56 275 THR A O 1
ATOM 2152 N N . THR A 1 276 ? 16.996 0.710 -9.621 1.00 86.44 276 THR A N 1
ATOM 2153 C CA . THR A 1 276 ? 18.058 0.252 -8.710 1.00 86.44 276 THR A CA 1
ATOM 2154 C C . THR A 1 276 ? 18.150 -1.273 -8.697 1.00 86.44 276 THR A C 1
ATOM 2156 O O . THR A 1 276 ? 19.244 -1.830 -8.751 1.00 86.44 276 THR A O 1
ATOM 2159 N N . GLY A 1 277 ? 17.006 -1.963 -8.731 1.00 80.56 277 GLY A N 1
ATOM 2160 C CA . GLY A 1 277 ? 16.962 -3.423 -8.770 1.00 80.56 277 GLY A CA 1
ATOM 2161 C C . GLY A 1 277 ? 17.639 -4.062 -9.991 1.00 80.56 277 GLY A C 1
ATOM 2162 O O . GLY A 1 277 ? 17.986 -5.232 -9.914 1.00 80.56 277 GLY A O 1
ATOM 2163 N N . SER A 1 278 ? 17.861 -3.328 -11.089 1.00 72.44 278 SER A N 1
ATOM 2164 C CA . SER A 1 278 ? 18.323 -3.886 -12.374 1.00 72.44 278 SER A CA 1
ATOM 2165 C C . SER A 1 278 ? 19.803 -4.297 -12.418 1.00 72.44 278 SER A C 1
ATOM 2167 O O . SER A 1 278 ? 20.099 -5.411 -12.850 1.00 72.44 278 SER A O 1
ATOM 2169 N N . CYS A 1 279 ? 20.720 -3.446 -11.937 1.00 66.50 279 CYS A N 1
ATOM 2170 C CA . CYS A 1 279 ? 22.170 -3.658 -12.082 1.00 66.50 279 CYS A CA 1
ATOM 2171 C C . CYS A 1 279 ? 22.924 -3.700 -10.740 1.00 66.50 279 CYS A C 1
ATOM 2173 O O . CYS A 1 279 ? 23.777 -4.565 -10.528 1.00 66.50 279 CYS A O 1
ATOM 2175 N N . SER A 1 280 ? 22.628 -2.793 -9.800 1.00 64.25 280 SER A N 1
ATOM 2176 C CA . SER A 1 280 ? 23.406 -2.677 -8.550 1.00 64.25 280 SER A CA 1
ATOM 2177 C C . SER A 1 280 ? 23.077 -3.770 -7.529 1.00 64.25 280 SER A C 1
ATOM 2179 O O . SER A 1 280 ? 23.893 -4.085 -6.667 1.00 64.25 280 SER A O 1
ATOM 2181 N N . VAL A 1 281 ? 21.893 -4.371 -7.628 1.00 69.31 281 VAL A N 1
ATOM 2182 C CA . VAL A 1 281 ? 21.377 -5.335 -6.649 1.00 69.31 281 VAL A CA 1
ATOM 2183 C C . VAL A 1 281 ? 21.685 -6.773 -7.078 1.00 69.31 281 VAL A C 1
ATOM 2185 O O . VAL A 1 281 ? 22.190 -7.552 -6.274 1.00 69.31 281 VAL A O 1
ATOM 2188 N N . PHE A 1 282 ? 21.472 -7.139 -8.347 1.00 70.31 282 PHE A N 1
ATOM 2189 C CA . PHE A 1 282 ? 21.771 -8.498 -8.826 1.00 70.31 282 PHE A CA 1
ATOM 2190 C C . PHE A 1 282 ? 23.263 -8.841 -8.791 1.00 70.31 282 PHE A C 1
ATOM 2192 O O . PHE A 1 282 ? 23.618 -9.955 -8.400 1.00 70.31 282 PHE A O 1
ATOM 2199 N N . SER A 1 283 ? 24.136 -7.883 -9.103 1.00 69.62 283 SER A N 1
ATOM 2200 C CA . SER A 1 283 ? 25.587 -8.037 -8.941 1.00 69.62 283 SER A CA 1
ATOM 2201 C C . SER A 1 283 ? 25.965 -8.285 -7.474 1.00 69.62 283 SER A C 1
ATOM 2203 O O . SER A 1 283 ? 26.692 -9.229 -7.161 1.00 69.62 283 SER A O 1
ATOM 2205 N N . ARG A 1 284 ? 25.391 -7.514 -6.538 1.00 70.75 284 ARG A N 1
ATOM 2206 C CA . ARG A 1 284 ? 25.556 -7.736 -5.091 1.00 70.75 284 ARG A CA 1
ATOM 2207 C C . ARG A 1 284 ? 25.033 -9.104 -4.649 1.00 70.75 284 ARG A C 1
ATOM 2209 O O . ARG A 1 284 ? 25.674 -9.727 -3.806 1.00 70.75 284 ARG A O 1
ATOM 2216 N N . LEU A 1 285 ? 23.929 -9.605 -5.212 1.00 72.44 285 LEU A N 1
ATOM 2217 C CA . LEU A 1 285 ? 23.440 -10.958 -4.911 1.00 72.44 285 LEU A CA 1
ATOM 2218 C C . LEU A 1 285 ? 24.429 -12.017 -5.387 1.00 72.44 285 LEU A C 1
ATOM 2220 O O . LEU A 1 285 ? 24.747 -12.917 -4.616 1.00 72.44 285 LEU A O 1
ATOM 2224 N N . LYS A 1 286 ? 24.900 -11.929 -6.638 1.00 67.50 286 LYS A N 1
ATOM 2225 C CA . LYS A 1 286 ? 25.862 -12.893 -7.202 1.00 67.50 286 LYS A CA 1
ATOM 2226 C C . LYS A 1 286 ? 27.121 -12.989 -6.342 1.00 67.50 286 LYS A C 1
ATOM 2228 O O . LYS A 1 286 ? 27.639 -14.081 -6.136 1.00 67.50 286 LYS A O 1
ATOM 2233 N N . ASN A 1 287 ? 27.537 -11.865 -5.767 1.00 71.12 287 ASN A N 1
ATOM 2234 C CA . ASN A 1 287 ? 28.678 -11.797 -4.862 1.00 71.12 287 ASN A CA 1
ATOM 2235 C C . ASN A 1 287 ? 28.355 -12.248 -3.420 1.00 71.12 287 ASN A C 1
ATOM 2237 O O . ASN A 1 287 ? 29.261 -12.363 -2.602 1.00 71.12 287 ASN A O 1
ATOM 2241 N N . GLY A 1 288 ? 27.086 -12.514 -3.087 1.00 72.12 288 GLY A N 1
ATOM 2242 C CA . GLY A 1 288 ? 26.632 -12.932 -1.755 1.00 72.12 288 GLY A CA 1
ATOM 2243 C C . GLY A 1 288 ? 26.419 -11.787 -0.756 1.00 72.12 288 GLY A C 1
ATOM 2244 O O . GLY A 1 288 ? 26.266 -12.039 0.435 1.00 72.12 288 GLY A O 1
ATOM 2245 N N . HIS A 1 289 ? 26.407 -10.534 -1.218 1.00 70.50 289 HIS A N 1
ATOM 2246 C CA . HIS A 1 289 ? 26.329 -9.334 -0.373 1.00 70.50 289 HIS A CA 1
ATOM 2247 C C . HIS A 1 289 ? 24.896 -8.960 0.022 1.00 70.50 289 HIS A C 1
ATOM 2249 O O . HIS A 1 289 ? 24.713 -8.116 0.895 1.00 70.50 289 HIS A O 1
ATOM 2255 N N . ILE A 1 290 ? 23.882 -9.534 -0.632 1.00 73.38 290 ILE A N 1
ATOM 2256 C CA . ILE A 1 290 ? 22.473 -9.332 -0.280 1.00 73.38 290 ILE A CA 1
ATOM 2257 C C . ILE A 1 290 ? 21.714 -10.661 -0.324 1.00 73.38 290 ILE A C 1
ATOM 2259 O O . ILE A 1 290 ? 22.080 -11.543 -1.105 1.00 73.38 290 ILE A O 1
ATOM 2263 N N . PRO A 1 291 ? 20.645 -10.839 0.466 1.00 79.88 291 PRO A N 1
ATOM 2264 C CA . PRO A 1 291 ? 19.881 -12.077 0.428 1.00 79.88 291 PRO A CA 1
ATOM 2265 C C . PRO A 1 291 ? 18.821 -12.075 -0.691 1.00 79.88 291 PRO A C 1
ATOM 2267 O O . PRO A 1 291 ? 18.363 -11.031 -1.147 1.00 79.88 291 PRO A O 1
ATOM 2270 N N . LEU A 1 292 ? 18.369 -13.270 -1.095 1.00 82.38 292 LEU A N 1
ATOM 2271 C CA . LEU A 1 292 ? 17.383 -13.455 -2.175 1.00 82.38 292 LEU A CA 1
ATOM 2272 C C . LEU A 1 292 ? 16.068 -12.682 -1.964 1.00 82.38 292 LEU A C 1
ATOM 2274 O O . LEU A 1 292 ? 15.481 -12.215 -2.939 1.00 82.38 292 LEU A O 1
ATOM 2278 N N . HIS A 1 293 ? 15.619 -12.531 -0.712 1.00 85.69 293 HIS A N 1
ATOM 2279 C CA . HIS A 1 293 ? 14.377 -11.816 -0.390 1.00 85.69 293 HIS A CA 1
ATOM 2280 C C . HIS A 1 293 ? 14.411 -10.353 -0.863 1.00 85.69 293 HIS A C 1
ATOM 2282 O O . HIS A 1 293 ? 13.421 -9.859 -1.391 1.00 85.69 293 HIS A O 1
ATOM 2288 N N . THR A 1 294 ? 15.565 -9.682 -0.796 1.00 86.62 294 THR A N 1
ATOM 2289 C CA . THR A 1 294 ? 15.713 -8.291 -1.247 1.00 86.62 294 THR A CA 1
ATOM 2290 C C . THR A 1 294 ? 15.421 -8.163 -2.742 1.00 86.62 294 THR A C 1
ATOM 2292 O O . THR A 1 294 ? 14.726 -7.249 -3.176 1.00 86.62 294 THR A O 1
ATOM 2295 N N . ILE A 1 295 ? 15.863 -9.129 -3.550 1.00 86.69 295 ILE A N 1
ATOM 2296 C CA . ILE A 1 295 ? 15.533 -9.167 -4.982 1.00 86.69 295 ILE A CA 1
ATOM 2297 C C . ILE A 1 295 ? 14.047 -9.421 -5.216 1.00 86.69 295 ILE A C 1
ATOM 2299 O O . ILE A 1 295 ? 13.466 -8.854 -6.142 1.00 86.69 295 ILE A O 1
ATOM 2303 N N . GLN A 1 296 ? 13.413 -10.251 -4.388 1.00 90.44 296 GLN A N 1
ATOM 2304 C CA . GLN A 1 296 ? 11.969 -10.465 -4.470 1.00 90.44 296 GLN A CA 1
ATOM 2305 C C . GLN A 1 296 ? 11.202 -9.169 -4.179 1.00 90.44 296 GLN A C 1
ATOM 2307 O O . GLN A 1 296 ? 10.271 -8.852 -4.917 1.00 90.44 296 GLN A O 1
ATOM 2312 N N . LEU A 1 297 ? 11.639 -8.368 -3.202 1.00 93.50 297 LEU A N 1
ATOM 2313 C CA . LEU A 1 297 ? 11.062 -7.047 -2.938 1.00 93.50 297 LEU A CA 1
ATOM 2314 C C . LEU A 1 297 ? 11.209 -6.093 -4.133 1.00 93.50 297 LEU A C 1
ATOM 2316 O O . LEU A 1 297 ? 10.232 -5.445 -4.504 1.00 93.50 297 LEU A O 1
ATOM 2320 N N . TYR A 1 298 ? 12.366 -6.052 -4.807 1.00 93.75 298 TYR A N 1
ATOM 2321 C CA . TYR A 1 298 ? 12.521 -5.254 -6.035 1.00 93.75 298 TYR A CA 1
ATOM 2322 C C . TYR A 1 298 ? 11.587 -5.721 -7.160 1.00 93.75 298 TYR A C 1
ATOM 2324 O O . TYR A 1 298 ? 10.983 -4.898 -7.851 1.00 93.75 298 TYR A O 1
ATOM 2332 N N . ARG A 1 299 ? 11.395 -7.038 -7.328 1.00 93.81 299 ARG A N 1
ATOM 2333 C CA . ARG A 1 299 ? 10.398 -7.562 -8.279 1.00 93.81 299 ARG A CA 1
ATOM 2334 C C . ARG A 1 299 ? 8.981 -7.150 -7.893 1.00 93.81 299 ARG A C 1
ATOM 2336 O O . ARG A 1 299 ? 8.182 -6.837 -8.769 1.00 93.81 299 ARG A O 1
ATOM 2343 N N . HIS A 1 300 ? 8.658 -7.126 -6.604 1.00 96.81 300 HIS A N 1
ATOM 2344 C CA . HIS A 1 300 ? 7.370 -6.628 -6.137 1.00 96.81 300 HIS A CA 1
ATOM 2345 C C . HIS A 1 300 ? 7.197 -5.130 -6.390 1.00 96.81 300 HIS A C 1
ATOM 2347 O O . HIS A 1 300 ? 6.127 -4.743 -6.848 1.00 96.81 300 HIS A O 1
ATOM 2353 N N . ALA A 1 301 ? 8.236 -4.312 -6.200 1.00 97.44 301 ALA A N 1
ATOM 2354 C CA . ALA A 1 301 ? 8.214 -2.896 -6.567 1.00 97.44 301 ALA A CA 1
ATOM 2355 C C . ALA A 1 301 ? 7.900 -2.704 -8.063 1.00 97.44 301 ALA A C 1
ATOM 2357 O O . ALA A 1 301 ? 7.042 -1.896 -8.412 1.00 97.44 301 ALA A O 1
ATOM 2358 N N . MET A 1 302 ? 8.522 -3.505 -8.938 1.00 97.06 302 MET A N 1
ATOM 2359 C CA . MET A 1 302 ? 8.244 -3.495 -10.380 1.00 97.06 302 MET A CA 1
ATOM 2360 C C . MET A 1 302 ? 6.797 -3.881 -10.695 1.00 97.06 302 MET A C 1
ATOM 2362 O O . MET A 1 302 ? 6.133 -3.192 -11.460 1.00 97.06 302 MET A O 1
ATOM 2366 N N . GLN A 1 303 ? 6.288 -4.946 -10.071 1.00 97.81 303 GLN A N 1
ATOM 2367 C CA . GLN A 1 303 ? 4.896 -5.372 -10.237 1.00 97.81 303 GLN A CA 1
ATOM 2368 C C . GLN A 1 303 ? 3.913 -4.292 -9.776 1.00 97.81 303 GLN A C 1
ATOM 2370 O O . GLN A 1 303 ? 2.931 -4.034 -10.458 1.00 97.81 303 GLN A O 1
ATOM 2375 N N . ILE A 1 304 ? 4.172 -3.652 -8.633 1.00 98.62 304 ILE A N 1
ATOM 2376 C CA . ILE A 1 304 ? 3.341 -2.556 -8.121 1.00 98.62 304 ILE A CA 1
ATOM 2377 C C . ILE A 1 304 ? 3.356 -1.382 -9.104 1.00 98.62 304 ILE A C 1
ATOM 2379 O O . ILE A 1 304 ? 2.298 -0.833 -9.394 1.00 98.62 304 ILE A O 1
ATOM 2383 N N . LEU A 1 305 ? 4.524 -1.024 -9.650 1.00 98.44 305 LEU A N 1
ATOM 2384 C CA . LEU A 1 305 ? 4.623 0.034 -10.653 1.00 98.44 305 LEU A CA 1
ATOM 2385 C C . LEU A 1 305 ? 3.834 -0.306 -11.924 1.00 98.44 305 LEU A C 1
ATOM 2387 O O . LEU A 1 305 ? 3.076 0.537 -12.390 1.00 98.44 305 LEU A O 1
ATOM 2391 N N . SER A 1 306 ? 3.951 -1.535 -12.432 1.00 98.00 306 SER A N 1
ATOM 2392 C CA . SER A 1 306 ? 3.184 -1.982 -13.603 1.00 98.00 306 SER A CA 1
ATOM 2393 C C . SER A 1 306 ? 1.677 -1.905 -13.349 1.00 98.00 306 SER A C 1
ATOM 2395 O O . SER A 1 306 ? 0.942 -1.312 -14.135 1.00 98.00 306 SER A O 1
ATOM 2397 N N . LEU A 1 307 ? 1.205 -2.375 -12.185 1.00 98.31 307 LEU A N 1
ATOM 2398 C CA . LEU A 1 307 ? -0.206 -2.245 -11.806 1.00 98.31 307 LEU A CA 1
ATOM 2399 C C . LEU A 1 307 ? -0.672 -0.783 -11.798 1.00 98.31 307 LEU A C 1
ATOM 2401 O O . LEU A 1 307 ? -1.762 -0.496 -12.291 1.00 98.31 307 LEU A O 1
ATOM 2405 N N . LEU A 1 308 ? 0.142 0.145 -11.288 1.00 98.06 308 LEU A N 1
ATOM 2406 C CA . LEU A 1 308 ? -0.192 1.571 -11.296 1.00 98.06 308 LEU A CA 1
ATOM 2407 C C . LEU A 1 308 ? -0.315 2.123 -12.720 1.00 98.06 308 LEU A C 1
ATOM 2409 O O . LEU A 1 308 ? -1.280 2.824 -13.010 1.00 98.06 308 LEU A O 1
ATOM 2413 N N . LEU A 1 309 ? 0.636 1.809 -13.603 1.00 96.94 309 LEU A N 1
ATOM 2414 C CA . LEU A 1 309 ? 0.648 2.310 -14.981 1.00 96.94 309 LEU A CA 1
ATOM 2415 C C . LEU A 1 309 ? -0.496 1.717 -15.813 1.00 96.94 309 LEU A C 1
ATOM 2417 O O . LEU A 1 309 ? -1.185 2.444 -16.529 1.00 96.94 309 LEU A O 1
ATOM 2421 N N . VAL A 1 310 ? -0.744 0.411 -15.686 1.00 96.12 310 VAL A N 1
ATOM 2422 C CA . VAL A 1 310 ? -1.811 -0.283 -16.419 1.00 96.12 310 VAL A CA 1
ATOM 2423 C C . VAL A 1 310 ? -3.190 0.230 -16.015 1.00 96.12 310 VAL A C 1
ATOM 2425 O O . VAL A 1 310 ? -4.043 0.383 -16.890 1.00 96.12 310 VAL A O 1
ATOM 2428 N N . ASN A 1 311 ? -3.411 0.540 -14.735 1.00 95.31 311 ASN A N 1
ATOM 2429 C CA . ASN A 1 311 ? -4.707 1.017 -14.243 1.00 95.31 311 ASN A CA 1
ATOM 2430 C C . ASN A 1 311 ? -4.883 2.546 -14.320 1.00 95.31 311 ASN A C 1
ATOM 2432 O O . ASN A 1 311 ? -6.005 3.029 -14.159 1.00 95.31 311 ASN A O 1
ATOM 2436 N N . ASP A 1 312 ? -3.826 3.322 -14.585 1.00 93.69 312 ASP A N 1
ATOM 2437 C CA . ASP A 1 312 ? -3.931 4.779 -14.713 1.00 93.69 312 ASP A CA 1
ATOM 2438 C C . ASP A 1 312 ? -4.558 5.192 -16.052 1.00 93.69 312 ASP A C 1
ATOM 2440 O O . ASP A 1 312 ? -4.095 4.827 -17.126 1.00 93.69 312 ASP A O 1
ATOM 2444 N N . ASN A 1 313 ? -5.585 6.037 -16.038 1.00 91.00 313 ASN A N 1
ATOM 2445 C CA . ASN A 1 313 ? -6.285 6.462 -17.260 1.00 91.00 313 ASN A CA 1
ATOM 2446 C C . ASN A 1 313 ? -5.567 7.590 -18.037 1.00 91.00 313 ASN A C 1
ATOM 2448 O O . ASN A 1 313 ? -6.202 8.328 -18.791 1.00 91.00 313 ASN A O 1
ATOM 2452 N N . GLY A 1 314 ? -4.249 7.725 -17.867 1.00 91.31 314 GLY A N 1
ATOM 2453 C CA . GLY A 1 314 ? -3.424 8.796 -18.439 1.00 91.31 314 GLY A CA 1
ATOM 2454 C C . GLY A 1 314 ? -3.149 9.954 -17.479 1.00 91.31 314 GLY A C 1
ATOM 2455 O O . GLY A 1 314 ? -2.381 10.848 -17.821 1.00 91.31 314 GLY A O 1
ATOM 2456 N N . ASN A 1 315 ? -3.710 9.944 -16.264 1.00 91.38 315 ASN A N 1
ATOM 2457 C CA . ASN A 1 315 ? -3.636 11.089 -15.349 1.00 91.38 315 ASN A CA 1
ATOM 2458 C C . ASN A 1 315 ? -2.195 11.445 -14.954 1.00 91.38 315 ASN A C 1
ATOM 2460 O O . ASN A 1 315 ? -1.892 12.601 -14.658 1.00 91.38 315 ASN A O 1
ATOM 2464 N N . THR A 1 316 ? -1.299 10.457 -14.940 1.00 95.25 316 THR A N 1
ATOM 2465 C CA . THR A 1 316 ? 0.105 10.638 -14.559 1.00 95.25 316 THR A CA 1
ATOM 2466 C C . THR A 1 316 ? 1.046 10.852 -15.746 1.00 95.25 316 THR A C 1
ATOM 2468 O O . THR A 1 316 ? 2.228 11.130 -15.531 1.00 95.25 316 THR A O 1
ATOM 2471 N N . ALA A 1 317 ? 0.555 10.827 -16.993 1.00 94.94 317 ALA A N 1
ATOM 2472 C CA . ALA A 1 317 ? 1.388 10.954 -18.194 1.00 94.94 317 ALA A CA 1
ATOM 2473 C C . ALA A 1 317 ? 2.218 12.252 -18.204 1.00 94.94 317 ALA A C 1
ATOM 2475 O O . ALA A 1 317 ? 3.437 12.223 -18.403 1.00 94.94 317 ALA A O 1
ATOM 2476 N N . LYS A 1 318 ? 1.590 13.395 -17.887 1.00 93.75 318 LYS A N 1
ATOM 2477 C CA . LYS A 1 318 ? 2.281 14.695 -17.774 1.00 93.75 318 LYS A CA 1
ATOM 2478 C C . LYS A 1 318 ? 3.354 14.692 -16.692 1.00 93.75 318 LYS A C 1
ATOM 2480 O O . LYS A 1 318 ? 4.413 15.289 -16.881 1.00 93.75 318 LYS A O 1
ATOM 2485 N N . TYR A 1 319 ? 3.098 14.027 -15.565 1.00 95.81 319 TYR A N 1
ATOM 2486 C CA . TYR A 1 319 ? 4.070 13.908 -14.480 1.00 95.81 319 TYR A CA 1
ATOM 2487 C C . TYR A 1 319 ? 5.275 13.066 -14.923 1.00 95.81 319 TYR A C 1
ATOM 2489 O O . TYR A 1 319 ? 6.412 13.524 -14.815 1.00 95.81 319 TYR A O 1
ATOM 2497 N N . ILE A 1 320 ? 5.031 11.894 -15.519 1.00 96.06 320 ILE A N 1
ATOM 2498 C CA . ILE A 1 320 ? 6.068 11.005 -16.067 1.00 96.06 320 ILE A CA 1
ATOM 2499 C C . ILE A 1 320 ? 6.949 11.743 -17.082 1.00 96.06 320 ILE A C 1
ATOM 2501 O O . ILE A 1 320 ? 8.178 11.639 -17.025 1.00 96.06 320 ILE A O 1
ATOM 2505 N N . GLN A 1 321 ? 6.339 12.527 -17.976 1.00 93.88 321 GLN A N 1
ATOM 2506 C CA . GLN A 1 321 ? 7.059 13.329 -18.962 1.00 93.88 321 GLN A CA 1
ATOM 2507 C C . GLN A 1 321 ? 7.899 14.428 -18.300 1.00 93.88 321 GLN A C 1
ATOM 2509 O O . GLN A 1 321 ? 9.097 14.532 -18.574 1.00 93.88 321 GLN A O 1
ATOM 2514 N N . LYS A 1 322 ? 7.285 15.231 -17.421 1.00 94.25 322 LYS A N 1
ATOM 2515 C CA . LYS A 1 322 ? 7.928 16.362 -16.734 1.00 94.25 322 LYS A CA 1
ATOM 2516 C C . LYS A 1 322 ? 9.125 15.919 -15.892 1.00 94.25 322 LYS A C 1
ATOM 2518 O O . LYS A 1 322 ? 10.132 16.618 -15.858 1.00 94.25 322 LYS A O 1
ATOM 2523 N N . HIS A 1 323 ? 9.019 14.769 -15.232 1.00 95.12 323 HIS A N 1
ATOM 2524 C CA . HIS A 1 323 ? 10.067 14.222 -14.369 1.00 95.12 323 HIS A CA 1
ATOM 2525 C C . HIS A 1 323 ? 11.019 13.270 -15.113 1.00 95.12 323 HIS A C 1
ATOM 2527 O O . HIS A 1 323 ? 11.916 12.694 -14.504 1.00 95.12 323 HIS A O 1
ATOM 2533 N N . HIS A 1 324 ? 10.858 13.117 -16.434 1.00 94.50 324 HIS A N 1
ATOM 2534 C CA . HIS A 1 324 ? 11.682 12.254 -17.283 1.00 94.50 324 HIS A CA 1
ATOM 2535 C C . HIS A 1 324 ? 11.790 10.803 -16.777 1.00 94.50 324 HIS A C 1
ATOM 2537 O O . HIS A 1 324 ? 12.836 10.172 -16.926 1.00 94.50 324 HIS A O 1
ATOM 2543 N N . LEU A 1 325 ? 10.719 10.241 -16.209 1.00 95.50 325 LEU A N 1
ATOM 2544 C CA . LEU A 1 325 ? 10.784 8.935 -15.535 1.00 95.50 325 LEU A CA 1
ATOM 2545 C C . LEU A 1 325 ? 11.084 7.774 -16.499 1.00 95.50 325 LEU A C 1
ATOM 2547 O O . LEU A 1 325 ? 11.801 6.843 -16.138 1.00 95.50 325 LEU A O 1
ATOM 2551 N N . ILE A 1 326 ? 10.660 7.873 -17.765 1.00 94.38 326 ILE A N 1
ATOM 2552 C CA . ILE A 1 326 ? 11.035 6.910 -18.822 1.00 94.38 326 ILE A CA 1
ATOM 2553 C C . ILE A 1 326 ? 12.560 6.864 -19.014 1.00 94.38 326 ILE A C 1
ATOM 2555 O O . ILE A 1 326 ? 13.124 5.805 -19.281 1.00 94.38 326 ILE A O 1
ATOM 2559 N N . LYS A 1 327 ? 13.263 7.992 -18.830 1.00 92.38 327 LYS A N 1
ATOM 2560 C CA . LYS A 1 327 ? 14.727 8.039 -18.938 1.00 92.38 327 LYS A CA 1
ATOM 2561 C C . LYS A 1 327 ? 15.395 7.188 -17.859 1.00 92.38 327 LYS A C 1
ATOM 2563 O O . LYS A 1 327 ? 16.417 6.576 -18.151 1.00 92.38 327 LYS A O 1
ATOM 2568 N N . PHE A 1 328 ? 14.827 7.121 -16.651 1.00 90.69 328 PHE A N 1
ATOM 2569 C CA . PHE A 1 328 ? 15.352 6.255 -15.591 1.00 90.69 328 PHE A CA 1
ATOM 2570 C C . PHE A 1 328 ? 15.298 4.786 -16.031 1.00 90.69 328 PHE A C 1
ATOM 2572 O O . PHE A 1 328 ? 16.308 4.088 -15.954 1.00 90.69 328 PHE A O 1
ATOM 2579 N N . LEU A 1 329 ? 14.159 4.342 -16.576 1.00 93.44 329 LEU A N 1
ATOM 2580 C CA . LEU A 1 329 ? 13.992 2.976 -17.087 1.00 93.44 329 LEU A CA 1
ATOM 2581 C C . LEU A 1 329 ? 14.933 2.684 -18.268 1.00 93.44 329 LEU A C 1
ATOM 2583 O O . LEU A 1 329 ? 15.595 1.650 -18.295 1.00 93.44 329 LEU A O 1
ATOM 2587 N N . LEU A 1 330 ? 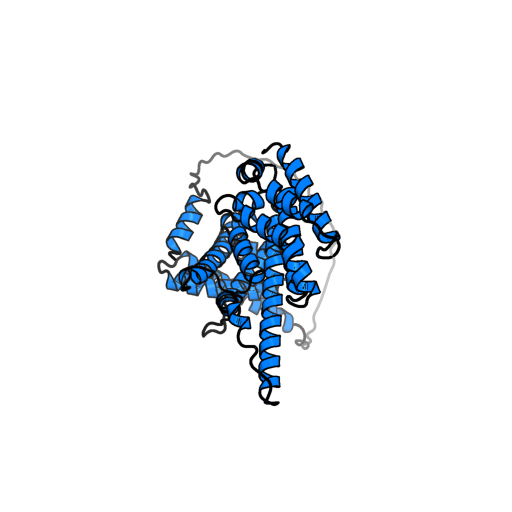15.053 3.616 -19.219 1.00 93.25 330 LEU A N 1
ATOM 2588 C CA . LEU A 1 330 ? 15.947 3.470 -20.372 1.00 93.25 330 LEU A CA 1
ATOM 2589 C C . LEU A 1 330 ? 17.419 3.363 -19.971 1.00 93.25 330 LEU A C 1
ATOM 2591 O O . LEU A 1 330 ? 18.156 2.609 -20.598 1.00 93.25 330 LEU A O 1
ATOM 2595 N N . MET A 1 331 ? 17.859 4.101 -18.947 1.00 89.00 331 MET A N 1
ATOM 2596 C CA . MET A 1 331 ? 19.228 3.983 -18.435 1.00 89.00 331 MET A CA 1
ATOM 2597 C C . MET A 1 331 ? 19.490 2.586 -17.864 1.00 89.00 331 MET A C 1
ATOM 2599 O O . MET A 1 331 ? 20.503 1.985 -18.203 1.00 89.00 331 MET A O 1
ATOM 2603 N N . ALA A 1 332 ? 18.545 2.031 -17.100 1.00 87.25 332 ALA A N 1
ATOM 2604 C CA . ALA A 1 332 ? 18.651 0.668 -16.576 1.00 87.25 332 ALA A CA 1
ATOM 2605 C C . ALA A 1 332 ? 18.745 -0.400 -17.686 1.00 87.25 332 ALA A C 1
ATOM 2607 O O . ALA A 1 332 ? 19.503 -1.356 -17.558 1.00 87.25 332 ALA A O 1
ATOM 2608 N N . VAL A 1 333 ? 18.015 -0.233 -18.795 1.00 89.88 333 VAL A N 1
ATOM 2609 C CA . VAL A 1 333 ? 18.110 -1.142 -19.956 1.00 89.88 333 VAL A CA 1
ATOM 2610 C C . VAL A 1 333 ? 19.413 -0.935 -20.728 1.00 89.8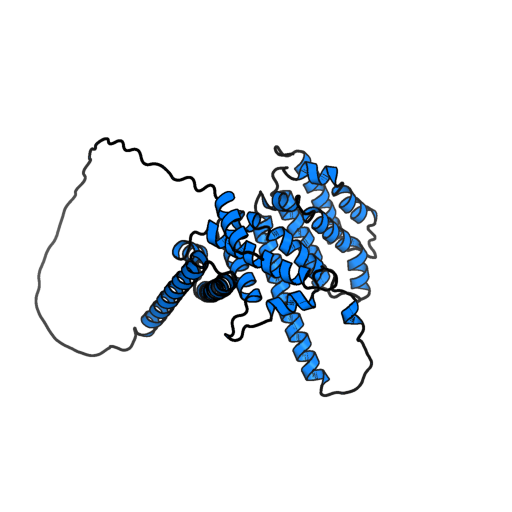8 333 VAL A C 1
ATOM 2612 O O . VAL A 1 333 ? 20.040 -1.902 -21.153 1.00 89.88 333 VAL A O 1
ATOM 2615 N N . LYS A 1 334 ? 19.835 0.319 -20.919 1.00 88.81 334 LYS A N 1
ATOM 2616 C CA . LYS A 1 334 ? 21.069 0.663 -21.637 1.00 88.81 334 LYS A CA 1
ATOM 2617 C C . LYS A 1 334 ? 22.302 0.059 -20.967 1.00 88.81 334 LYS A C 1
ATOM 2619 O O . LYS A 1 334 ? 23.196 -0.407 -21.667 1.00 88.81 334 LYS A O 1
ATOM 2624 N N . ASP A 1 335 ? 22.342 0.086 -19.640 1.00 83.00 335 ASP A N 1
ATOM 2625 C CA . ASP A 1 335 ? 23.483 -0.377 -18.851 1.00 83.00 335 ASP A CA 1
ATOM 2626 C C . ASP A 1 335 ? 23.416 -1.893 -18.559 1.00 83.00 335 ASP A C 1
ATOM 2628 O O . ASP A 1 335 ? 24.163 -2.403 -17.723 1.00 83.00 335 ASP A O 1
ATOM 2632 N N . PHE A 1 336 ? 22.530 -2.627 -19.245 1.00 84.19 336 PHE A N 1
ATOM 2633 C CA . PHE A 1 336 ? 22.390 -4.070 -19.092 1.00 84.19 336 PHE A CA 1
ATOM 2634 C C . PHE A 1 336 ? 23.677 -4.813 -19.469 1.00 84.19 336 PHE A C 1
ATOM 2636 O O . PHE A 1 336 ? 24.202 -4.689 -20.577 1.00 84.19 336 PHE A O 1
ATOM 2643 N N . ASN A 1 337 ? 24.117 -5.672 -18.552 1.00 80.81 337 ASN A N 1
ATOM 2644 C CA . ASN A 1 337 ? 25.182 -6.644 -18.755 1.00 80.81 337 ASN A CA 1
ATOM 2645 C C . ASN A 1 337 ? 24.663 -8.041 -18.383 1.00 80.81 337 ASN A C 1
ATOM 2647 O O . ASN A 1 337 ? 24.213 -8.242 -17.253 1.00 80.81 337 ASN A O 1
ATOM 2651 N N . SER A 1 338 ? 24.762 -9.017 -19.292 1.00 80.19 338 SER A N 1
ATOM 2652 C CA . SER A 1 338 ? 24.340 -10.404 -19.037 1.00 80.19 338 SER A CA 1
ATOM 2653 C C . SER A 1 338 ? 25.061 -11.048 -17.850 1.00 80.19 338 SER A C 1
ATOM 2655 O O . SER A 1 338 ? 24.512 -11.943 -17.205 1.00 80.19 338 SER A O 1
ATOM 2657 N N . ASP A 1 339 ? 26.267 -10.575 -17.538 1.00 78.19 339 ASP A N 1
ATOM 2658 C CA . ASP A 1 339 ? 27.092 -11.134 -16.469 1.00 78.19 339 ASP A CA 1
ATOM 2659 C C . ASP A 1 339 ? 26.657 -10.656 -15.079 1.00 78.19 339 ASP A C 1
ATOM 2661 O O . ASP A 1 339 ? 26.830 -11.390 -14.106 1.00 78.19 339 ASP A O 1
ATOM 2665 N N . ASP A 1 340 ? 25.987 -9.504 -14.981 1.00 74.12 340 ASP A N 1
ATOM 2666 C CA . ASP A 1 340 ? 25.658 -8.834 -13.711 1.00 74.12 340 ASP A CA 1
ATOM 2667 C C . ASP A 1 340 ? 24.152 -8.654 -13.476 1.00 74.12 340 ASP A C 1
ATOM 2669 O O . ASP A 1 340 ? 23.714 -8.549 -12.330 1.00 74.12 340 ASP A O 1
ATOM 2673 N N . CYS A 1 341 ? 23.345 -8.677 -14.537 1.00 76.88 341 CYS A N 1
ATOM 2674 C CA . CYS A 1 341 ? 21.910 -8.394 -14.492 1.00 76.88 341 CYS A CA 1
ATOM 2675 C C . CYS A 1 341 ? 21.067 -9.672 -14.610 1.00 76.88 341 CYS A C 1
ATOM 2677 O O . CYS A 1 341 ? 21.536 -10.705 -15.091 1.00 76.88 341 CYS A O 1
ATOM 2679 N N . ASP A 1 342 ? 19.801 -9.599 -14.195 1.00 83.19 342 ASP A N 1
ATOM 2680 C CA . ASP A 1 342 ? 18.809 -10.643 -14.465 1.00 83.19 342 ASP A CA 1
ATOM 2681 C C . ASP A 1 342 ? 18.018 -10.318 -15.744 1.00 83.19 342 ASP A C 1
ATOM 2683 O O . ASP A 1 342 ? 17.257 -9.345 -15.742 1.00 83.19 342 ASP A O 1
ATOM 2687 N N . PRO A 1 343 ? 18.123 -11.131 -16.814 1.00 86.88 343 PRO A N 1
ATOM 2688 C CA . PRO A 1 343 ? 17.410 -10.881 -18.065 1.00 86.88 343 PRO A CA 1
ATOM 2689 C C . PRO A 1 343 ? 15.895 -10.749 -17.884 1.00 86.88 343 PRO A C 1
ATOM 2691 O O . PRO A 1 343 ? 15.277 -9.899 -18.518 1.00 86.88 343 PRO A O 1
ATOM 2694 N N . ALA A 1 344 ? 15.288 -11.549 -16.997 1.00 89.12 344 ALA A N 1
ATOM 2695 C CA . ALA A 1 344 ? 13.847 -11.492 -16.758 1.00 89.12 344 ALA A CA 1
ATOM 2696 C C . ALA A 1 344 ? 13.428 -10.167 -16.101 1.00 89.12 344 ALA A C 1
ATOM 2698 O O . ALA A 1 344 ? 12.410 -9.585 -16.467 1.00 89.12 344 ALA A O 1
ATOM 2699 N N . TYR A 1 345 ? 14.229 -9.662 -15.159 1.00 90.31 345 TYR A N 1
ATOM 2700 C CA . TYR A 1 345 ? 14.013 -8.352 -14.552 1.00 90.31 345 TYR A CA 1
ATOM 2701 C C . TYR A 1 345 ? 14.154 -7.225 -15.584 1.00 90.31 345 TYR A C 1
ATOM 2703 O O . TYR A 1 345 ? 13.307 -6.337 -15.636 1.00 90.31 345 TYR A O 1
ATOM 2711 N N . THR A 1 346 ? 15.186 -7.271 -16.433 1.00 90.50 346 THR A N 1
ATOM 2712 C CA . THR A 1 346 ? 15.392 -6.273 -17.495 1.00 90.50 346 THR A CA 1
ATOM 2713 C C . THR A 1 346 ? 14.247 -6.266 -18.503 1.00 90.50 346 THR A C 1
ATOM 2715 O O . THR A 1 346 ? 13.797 -5.189 -18.886 1.00 90.50 346 THR A O 1
ATOM 2718 N N . MET A 1 347 ? 13.722 -7.433 -18.885 1.00 91.50 347 MET A N 1
ATOM 2719 C CA . MET A 1 347 ? 12.533 -7.504 -19.742 1.00 91.50 347 MET A CA 1
ATOM 2720 C C . MET A 1 347 ? 11.312 -6.855 -19.085 1.00 91.50 347 MET A C 1
ATOM 2722 O O . MET A 1 347 ? 10.618 -6.093 -19.746 1.00 91.50 347 MET A O 1
ATOM 2726 N N . GLY A 1 348 ? 11.117 -7.035 -17.777 1.00 94.38 348 GLY A N 1
ATOM 2727 C CA . GLY A 1 348 ? 10.059 -6.324 -17.056 1.00 94.38 348 GLY A CA 1
ATOM 2728 C C . GLY A 1 348 ? 10.217 -4.795 -17.077 1.00 94.38 348 GLY A C 1
ATOM 2729 O O . GLY A 1 348 ? 9.227 -4.074 -17.123 1.00 94.38 348 GLY A O 1
ATOM 2730 N N . ILE A 1 349 ? 11.447 -4.265 -17.123 1.00 94.56 349 ILE A N 1
ATOM 2731 C CA . ILE A 1 349 ? 11.677 -2.819 -17.325 1.00 94.56 349 ILE A CA 1
ATOM 2732 C C . ILE A 1 349 ? 11.284 -2.386 -18.740 1.00 94.56 349 ILE A C 1
ATOM 2734 O O . ILE A 1 349 ? 10.739 -1.298 -18.914 1.00 94.56 349 ILE A O 1
ATOM 2738 N N . VAL A 1 350 ? 11.553 -3.217 -19.749 1.00 95.31 350 VAL A N 1
ATOM 2739 C CA . VAL A 1 350 ? 11.115 -2.954 -21.127 1.00 95.31 350 VAL A CA 1
ATOM 2740 C C . VAL A 1 350 ? 9.588 -2.905 -21.200 1.00 95.31 350 VAL A C 1
ATOM 2742 O O . VAL A 1 350 ? 9.055 -1.969 -21.795 1.00 95.31 350 VAL A O 1
ATOM 2745 N N . ASP A 1 351 ? 8.891 -3.825 -20.532 1.00 96.62 351 ASP A N 1
ATOM 2746 C CA . ASP A 1 351 ? 7.426 -3.814 -20.449 1.00 96.62 351 ASP A CA 1
ATOM 2747 C C . ASP A 1 351 ? 6.913 -2.518 -19.794 1.00 96.62 351 ASP A C 1
ATOM 2749 O O . ASP A 1 351 ? 6.040 -1.852 -20.346 1.00 96.62 351 ASP A O 1
ATOM 2753 N N . LEU A 1 352 ? 7.531 -2.068 -18.694 1.00 97.56 352 LEU A N 1
ATOM 2754 C CA . LEU A 1 352 ? 7.196 -0.784 -18.057 1.00 97.56 352 LEU A CA 1
ATOM 2755 C C . LEU A 1 352 ? 7.408 0.428 -18.982 1.00 97.56 352 LEU A C 1
ATOM 2757 O O . LEU A 1 352 ? 6.65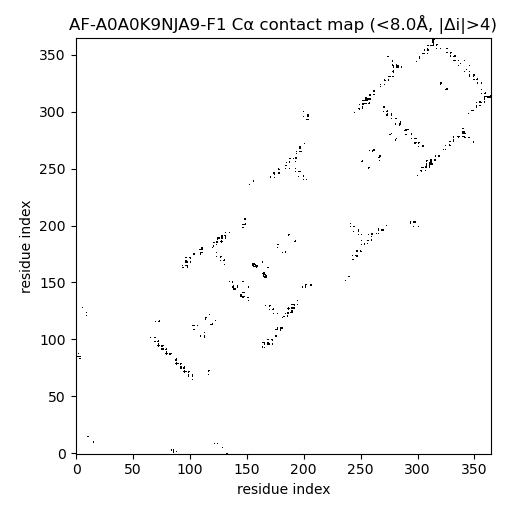0 1.399 -18.922 1.00 97.56 352 LEU A O 1
ATOM 2761 N N . ILE A 1 353 ? 8.443 0.412 -19.833 1.00 96.50 353 ILE A N 1
ATOM 2762 C CA . ILE A 1 353 ? 8.657 1.469 -20.836 1.00 96.50 353 ILE A CA 1
ATOM 2763 C C . ILE A 1 353 ? 7.492 1.485 -21.827 1.00 96.50 353 ILE A C 1
ATOM 2765 O O . ILE A 1 353 ? 6.980 2.562 -22.137 1.00 96.50 353 ILE A O 1
ATOM 2769 N N . MET A 1 354 ? 7.060 0.312 -22.294 1.00 95.19 354 MET A N 1
ATOM 2770 C CA . MET A 1 354 ? 5.912 0.188 -23.191 1.00 95.19 354 MET A CA 1
ATOM 2771 C C . MET A 1 354 ? 4.630 0.696 -22.524 1.00 95.19 354 MET A C 1
ATOM 2773 O O . MET A 1 354 ? 3.937 1.521 -23.116 1.00 95.19 354 MET A O 1
ATOM 2777 N N . GLU A 1 355 ? 4.371 0.321 -21.270 1.00 95.56 355 GLU A N 1
ATOM 2778 C CA . GLU A 1 355 ? 3.227 0.816 -20.492 1.00 95.56 355 GLU A CA 1
ATOM 2779 C C . GLU A 1 355 ? 3.247 2.348 -20.345 1.00 95.56 355 GLU A C 1
ATOM 2781 O O . GLU A 1 355 ? 2.221 3.002 -20.528 1.00 95.56 355 GLU A O 1
ATOM 2786 N N . CYS A 1 356 ? 4.413 2.954 -20.083 1.00 95.38 356 CYS A N 1
ATOM 2787 C CA . CYS A 1 356 ? 4.551 4.415 -20.020 1.00 95.38 356 CYS A CA 1
ATOM 2788 C C . CYS A 1 356 ? 4.242 5.094 -21.365 1.00 95.38 356 CYS A C 1
ATOM 2790 O O . CYS A 1 356 ? 3.663 6.182 -21.398 1.00 95.38 356 CYS A O 1
ATOM 2792 N N . VAL A 1 357 ? 4.653 4.477 -22.476 1.00 92.31 357 VAL A N 1
ATOM 2793 C CA . VAL A 1 357 ? 4.375 4.976 -23.828 1.00 92.31 357 VAL A CA 1
ATOM 2794 C C . VAL A 1 357 ? 2.881 4.870 -24.126 1.00 92.31 357 VAL A C 1
ATOM 2796 O O . VAL A 1 357 ? 2.283 5.860 -24.537 1.00 92.31 357 VAL A O 1
ATOM 2799 N N . GLU A 1 358 ? 2.248 3.730 -23.852 1.00 91.25 358 GLU A N 1
ATOM 2800 C CA . GLU A 1 358 ? 0.800 3.551 -24.011 1.00 91.25 358 GLU A CA 1
ATOM 2801 C C . GLU A 1 358 ? -0.003 4.552 -23.177 1.00 91.25 358 GLU A C 1
ATOM 2803 O O . GLU A 1 358 ? -0.973 5.137 -23.664 1.00 91.25 358 GLU A O 1
ATOM 2808 N N . LEU A 1 359 ? 0.431 4.797 -21.939 1.00 91.00 359 LEU A N 1
ATOM 2809 C CA . LEU A 1 359 ? -0.189 5.754 -21.031 1.00 91.00 359 LEU A CA 1
ATOM 2810 C C . LEU A 1 359 ? -0.239 7.171 -21.622 1.00 91.00 359 LEU A C 1
ATOM 2812 O O . LEU A 1 359 ? -1.225 7.879 -21.425 1.00 91.00 359 LEU A O 1
ATOM 2816 N N . SER A 1 360 ? 0.777 7.562 -22.400 1.00 88.06 360 SER A N 1
ATOM 2817 C CA . SER A 1 360 ? 0.857 8.882 -23.043 1.00 88.06 360 SER A CA 1
ATOM 2818 C C . SER A 1 360 ? -0.180 9.117 -24.149 1.00 88.06 360 SER A C 1
ATOM 2820 O O . SER A 1 360 ? -0.405 10.261 -24.537 1.00 88.06 360 SER A O 1
ATOM 2822 N N . TYR A 1 361 ? -0.835 8.056 -24.632 1.00 87.00 361 TYR A N 1
ATOM 2823 C CA . TYR A 1 361 ? -1.895 8.132 -25.641 1.00 87.00 361 TYR A CA 1
ATOM 2824 C C . TYR A 1 361 ? -3.306 7.965 -25.053 1.00 87.00 361 TYR A C 1
ATOM 2826 O O . TYR A 1 361 ? -4.284 7.983 -25.804 1.00 87.00 361 TYR A O 1
ATOM 2834 N N . ARG A 1 362 ? -3.443 7.772 -23.731 1.00 88.12 362 ARG A N 1
ATOM 2835 C CA . ARG A 1 362 ? -4.753 7.572 -23.090 1.00 88.12 362 ARG A CA 1
ATOM 2836 C C . ARG A 1 362 ? -5.547 8.884 -22.999 1.00 88.12 362 ARG A C 1
ATOM 2838 O O . ARG A 1 362 ? -4.952 9.957 -22.965 1.00 88.12 362 ARG A O 1
ATOM 2845 N N . PRO A 1 363 ? -6.892 8.826 -22.907 1.00 78.44 363 PRO A N 1
ATOM 2846 C CA . PRO A 1 363 ? -7.737 10.024 -22.916 1.00 78.44 363 PRO A CA 1
ATOM 2847 C C . PRO A 1 363 ? -7.441 11.057 -21.816 1.00 78.44 363 PRO A C 1
ATOM 2849 O O . PRO A 1 363 ? -7.752 12.229 -22.006 1.00 78.44 363 PRO A O 1
ATOM 2852 N N . GLY A 1 364 ? -6.882 10.642 -20.672 1.00 71.00 364 GLY A N 1
ATOM 2853 C CA . GLY A 1 364 ? -6.520 11.536 -19.566 1.00 71.00 364 GLY A CA 1
ATOM 2854 C C . GLY A 1 364 ? -5.127 12.176 -19.658 1.00 71.00 364 GLY A C 1
ATOM 2855 O O . GLY A 1 364 ? -4.771 12.917 -18.741 1.00 71.00 364 GLY A O 1
ATOM 2856 N N . ALA A 1 365 ? -4.347 11.874 -20.705 1.00 71.81 365 ALA A N 1
ATOM 2857 C CA . ALA A 1 365 ? -2.949 12.292 -20.859 1.00 71.81 365 ALA A CA 1
ATOM 2858 C C . ALA A 1 365 ? -2.736 13.786 -21.162 1.00 71.81 365 ALA A C 1
ATOM 2860 O O . ALA A 1 365 ? -3.621 14.464 -21.737 1.00 71.81 365 ALA A O 1
#

Radius of gyration: 27.34 Å; Cα contacts (8 Å, |Δi|>4): 362; chains: 1; bounding box: 92×58×56 Å

Foldseek 3Di:
DQVVVVVVVCVVVVPDDDDDDDDDDDDDDDDDDDDDDDDDDDDDDDDDDDDDPDDPPPVVVVVVVLVVLLVLLLVLVVQLVPDPDPVSVVVSVLSNLQSLLVNLVVDPALVVVCVVRDDLLVVLLVLLLVLLVVQQVCQCPDPVSAHAPVSLLCLCVDADPVRGRSNVSSLSSLLSSLPHPDDCVSNLVSLNLLVLLSVLVNVLCHDCVVVVPPDDDDDPPVVVVVVVVVVVSVVSVVVSLVSSLSSLQSQLLAQCNLVSCLVPCSLVSLLLLLLCLFFVPQQCVVVVNDDPVSNVSSVSSLSSNLSNLQSHQLQCLVVCVVVVSLVSLVVSLVPDDPVGGDPVSNVSSVVSNVSSVVSNPGPND

Nearest PDB structures (foldseek):
  5qsu-assembly3_B  TM=2.770E-01  e=2.092E-02  Homo sapiens
  2wtk-assembly1_D  TM=2.062E-01  e=2.192E-01  Homo sapiens
  5qsz-assembly2_B  TM=2.317E-01  e=1.498E+00  Homo sapiens
  5mk2-assembly1_A  TM=2.173E-01  e=1.436E+00  Homo sapiens
  5mk2-assembly2_B  TM=2.153E-01  e=1.855E+00  Homo sapiens

pLDDT: mean 79.21, std 22.64, range [26.83, 98.75]

Sequence (365 aa):
MKWTALLKDIKEKVGLTPIQSNNDSSTSPSSHSRYLNSAEGVGISSAESSSQFAGQSSDSSYERGKYDSEFDFKRFWEEFRSSSYEKEKEVSLNMAVDIFCRLVKQQADVARLVNTLVETHIFSFVIGRAFVTDIEKLRIHSKEKSLHIANVMDFFSDSTKNGISPGSNLLCAVEALVSAPIDKQPLLDSGILSCLIYLLNVFLNPDDTDHGQFHNASNSRENISLKKDENTTKLKQLEVEGTIVHIMKALANHSSAALCLIENDSLQLLFQMVTTGSCSVFSRLKNGHIPLHTIQLYRHAMQILSLLLVNDNGNTAKYIQKHHLIKFLLMAVKDFNSDDCDPAYTMGIVDLIMECVELSYRPGA

Mean predicted aligned error: 12.57 Å

Solvent-accessible surface area (backbone atoms only — not comparable to full-atom values): 20910 Å² total; per-residue (Å²): 137,60,64,66,59,51,56,46,51,47,56,68,73,62,68,79,71,85,83,78,86,77,88,84,88,86,80,86,84,88,85,88,86,87,82,87,84,88,84,88,83,90,84,87,83,90,81,90,79,87,90,84,92,80,85,68,69,66,64,61,51,54,55,47,56,48,53,52,46,56,51,52,27,45,53,24,47,49,47,29,74,69,50,90,46,65,68,56,25,53,53,22,43,46,53,20,40,47,42,48,44,55,50,50,77,74,38,97,56,47,47,64,49,43,64,72,68,45,63,56,59,62,51,40,24,50,53,23,33,50,48,39,52,54,56,50,48,56,17,65,75,32,96,82,57,44,71,51,54,66,63,54,52,45,45,47,65,42,58,48,99,84,70,49,32,58,43,42,28,45,52,49,45,50,44,50,55,56,72,24,96,54,87,57,63,36,30,48,75,35,42,29,62,41,48,50,50,55,50,52,51,28,71,72,53,60,70,73,76,76,70,72,74,82,72,76,94,83,68,93,66,65,53,58,58,51,53,52,49,52,50,50,54,52,51,52,49,53,50,53,52,51,51,52,53,50,42,47,44,52,48,19,65,36,53,59,42,45,58,63,17,64,88,75,50,38,49,59,52,50,54,50,49,37,34,46,44,39,51,71,44,39,38,34,36,76,74,64,76,48,63,72,64,55,56,50,50,32,52,49,47,42,53,34,50,44,35,20,46,73,35,30,58,6,70,49,31,62,54,41,61,75,69,44,48,64,55,52,46,50,49,43,57,70,69,62,41,87,91,39,32,49,69,71,59,47,49,53,45,53,50,46,49,51,43,56,56,55,23,54,71,32,94,50,71

InterPro domains:
  IPR051944 BEACH domain-containing protein [PTHR46108] (55-363)

Organism: Zostera marina (NCBI:txid29655)

Secondary structure (DSSP, 8-state):
--HHHHHHHHHHHTT---------------------------------------S-HHHHHHHHHHHHHHHHHHHHHHHHHH--SHHHHHHHHHHHHHHHHHHHHH-S-HHHHHHHHS-HHHHHHHHHHHHHHHHHHHHHHSTTSS--HHHHHHHHH---TTS--HHHHHHHHHHHHHHSSS--HHHHHTTHHHHHHHHHHHHHS--GGGGGG------TTHHHHHHHHHHHHHHHHHHHHHHHHHHHHHHHTSTTTTGGGTTTTHHHHHHHHHHHHHHHHHHHHHTTSS-HHHHHHHHHHHHHHH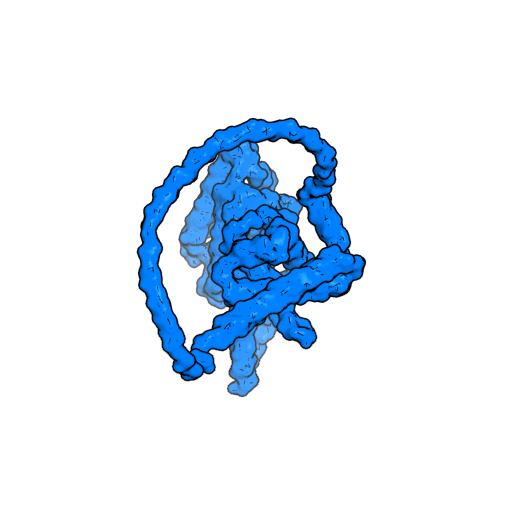HHHHH--STTHHHHHHTTHHHHHHHHHHT--TTTS-HHHHHHHHHHHHHHHHHTTSTT-